Protein AF-A0A0N0M2W9-F1 (afdb_monomer)

Foldseek 3Di:
DDPPPPPPPDDADDPVLLVVLVVLLPDDQDDAAQDDLVLLVVLLVLLVVADDDDDDPVRVVVQSVVLCVLPSRHGSVLSVQLSVCCVVPPNGRDDSVVSVVSSVPDDDDDPSVVSNVVSVVNNVVNVVVVLVVVLVCLVLQNDDQVNLQPDDPVSQVVCVVVVSWDADPVRGIDGRDHRDPPD

Mean predicted aligned error: 8.06 Å

Radius of gyration: 28.88 Å; Cα contacts (8 Å, |Δi|>4): 161; chains: 1; bounding box: 55×48×82 Å

pLDDT: mean 89.51, std 14.2, range [35.28, 98.12]

Solvent-accessible surface area (backbone atoms only — not comparable to full-atom values): 10766 Å² total; per-residue (Å²): 136,80,80,79,78,80,72,74,80,75,83,79,69,54,71,69,54,37,52,50,22,46,53,50,38,68,51,78,79,79,85,74,62,65,35,51,76,68,55,49,54,50,44,59,53,68,43,59,83,36,56,68,82,87,63,56,82,63,55,48,51,53,50,52,50,52,42,44,75,74,58,42,89,38,35,45,72,50,50,52,47,37,41,52,51,42,73,73,70,49,86,43,54,74,51,71,65,56,48,48,60,50,44,72,68,61,72,93,77,51,68,68,54,51,51,28,52,50,21,43,50,52,32,52,50,46,54,49,50,56,49,50,55,49,52,53,29,32,66,57,20,70,58,48,68,70,56,58,67,71,47,57,68,71,58,50,53,51,31,36,75,71,58,24,30,42,75,47,97,89,71,49,69,45,78,56,38,76,40,80,79,78,125

Structure (mmCIF, N/CA/C/O backbone):
data_AF-A0A0N0M2W9-F1
#
_entry.id   AF-A0A0N0M2W9-F1
#
loop_
_atom_site.group_PDB
_atom_site.id
_atom_site.type_symbol
_atom_site.label_atom_id
_atom_site.label_alt_id
_atom_site.label_comp_id
_atom_site.label_asym_id
_atom_site.label_entity_id
_atom_site.label_seq_id
_atom_site.pdbx_PDB_ins_code
_atom_site.Cartn_x
_atom_site.Cartn_y
_atom_site.Cartn_z
_atom_site.occupancy
_atom_site.B_iso_or_equiv
_atom_site.auth_seq_id
_atom_site.auth_comp_id
_atom_site.auth_asym_id
_atom_site.auth_atom_id
_atom_site.pdbx_PDB_model_num
ATOM 1 N N . MET A 1 1 ? 6.888 31.450 25.725 1.00 37.06 1 MET A N 1
ATOM 2 C CA . MET A 1 1 ? 5.450 31.139 25.582 1.00 37.06 1 MET A CA 1
ATOM 3 C C . MET A 1 1 ? 5.246 30.437 24.247 1.00 37.06 1 MET A C 1
ATOM 5 O O . MET A 1 1 ? 5.299 31.097 23.221 1.00 37.06 1 MET A O 1
ATOM 9 N N . ARG A 1 2 ? 5.137 29.103 24.234 1.00 37.16 2 ARG A N 1
ATOM 10 C CA . ARG A 1 2 ? 4.750 28.364 23.023 1.00 37.16 2 ARG A CA 1
ATOM 11 C C . ARG A 1 2 ? 3.229 28.356 22.996 1.00 37.16 2 ARG A C 1
ATOM 13 O O . ARG A 1 2 ? 2.626 27.851 23.936 1.00 37.16 2 ARG A O 1
ATOM 20 N N . GLN A 1 3 ? 2.643 28.991 21.987 1.00 39.50 3 GLN A N 1
ATOM 21 C CA . GLN A 1 3 ? 1.211 28.914 21.733 1.00 39.50 3 GLN A CA 1
ATOM 22 C C . GLN A 1 3 ? 0.853 27.440 21.539 1.00 39.50 3 GLN A C 1
ATOM 24 O O . GLN A 1 3 ? 1.370 26.787 20.632 1.00 39.50 3 GLN A O 1
ATOM 29 N N . SER A 1 4 ? 0.032 26.913 22.443 1.00 42.22 4 SER A N 1
ATOM 30 C CA . SER A 1 4 ? -0.616 25.620 22.286 1.00 42.22 4 SER A CA 1
ATOM 31 C C . SER A 1 4 ? -1.486 25.715 21.043 1.00 42.22 4 SER A C 1
ATOM 33 O O . SER A 1 4 ? -2.497 26.411 21.044 1.00 42.22 4 SER A O 1
ATOM 35 N N . GLN A 1 5 ? -1.041 25.090 19.957 1.00 43.12 5 GLN A N 1
ATOM 36 C CA . GLN A 1 5 ? -1.844 24.946 18.756 1.00 43.12 5 GLN A CA 1
ATOM 37 C C . GLN A 1 5 ? -3.032 24.063 19.140 1.00 43.12 5 GLN A C 1
ATOM 39 O O . GLN A 1 5 ? -2.872 22.868 19.387 1.00 43.12 5 GLN A O 1
ATOM 44 N N . GLU A 1 6 ? -4.199 24.680 19.287 1.00 38.97 6 GLU A N 1
ATOM 45 C CA . GLU A 1 6 ? -5.461 23.994 19.522 1.00 38.97 6 GLU A CA 1
ATOM 46 C C . GLU A 1 6 ? -5.750 23.173 18.261 1.00 38.97 6 GLU A C 1
ATOM 48 O O . GLU A 1 6 ? -6.135 23.695 17.214 1.00 38.97 6 GLU A O 1
ATOM 53 N N . VAL A 1 7 ? -5.409 21.884 18.309 1.00 45.91 7 VAL A N 1
ATOM 54 C CA . VAL A 1 7 ? -5.703 20.950 17.225 1.00 45.91 7 VAL A CA 1
ATOM 55 C C . VAL A 1 7 ? -7.219 20.833 17.184 1.00 45.91 7 VAL A C 1
ATOM 57 O O . VAL A 1 7 ? -7.810 20.267 18.100 1.00 45.91 7 VAL A O 1
ATOM 60 N N . ALA A 1 8 ? -7.841 21.405 16.150 1.00 47.22 8 ALA A N 1
ATOM 61 C CA . ALA A 1 8 ? -9.276 21.287 15.932 1.00 47.22 8 ALA A CA 1
ATOM 62 C C . ALA A 1 8 ? -9.702 19.814 16.085 1.00 47.22 8 ALA A C 1
ATOM 64 O O . ALA A 1 8 ? -9.010 18.932 15.555 1.00 47.22 8 ALA A O 1
ATOM 65 N N . PRO A 1 9 ? -10.796 19.523 16.815 1.00 56.81 9 PRO A N 1
ATOM 66 C CA . PRO A 1 9 ? -11.241 18.155 17.009 1.00 56.81 9 PRO A CA 1
ATOM 67 C C . PRO A 1 9 ? -11.509 17.540 15.638 1.00 56.81 9 PRO A C 1
ATOM 69 O O . PRO A 1 9 ? -12.297 18.048 14.842 1.00 56.81 9 PRO A O 1
ATOM 72 N N . VAL A 1 10 ? -10.782 16.466 15.339 1.00 64.12 10 VAL A N 1
ATOM 73 C CA . VAL A 1 10 ? -10.951 15.717 14.097 1.00 64.12 10 VAL A CA 1
ATOM 74 C C . VAL A 1 10 ? -12.385 15.200 14.073 1.00 64.12 10 VAL A C 1
ATOM 76 O O . VAL A 1 10 ? -12.819 14.568 15.037 1.00 64.12 10 VAL A O 1
ATOM 79 N N . ALA A 1 11 ? -13.113 15.491 12.994 1.00 81.38 11 ALA A N 1
ATOM 80 C CA . ALA A 1 11 ? -14.491 15.048 12.834 1.00 81.38 11 ALA A CA 1
ATOM 81 C C . ALA A 1 11 ? -14.592 13.524 13.020 1.00 81.38 11 ALA A C 1
ATOM 83 O O . ALA A 1 11 ? -13.792 12.768 12.462 1.00 81.38 11 ALA A O 1
ATOM 84 N N . ARG A 1 12 ? -15.551 13.095 13.847 1.00 91.69 12 ARG A N 1
ATOM 85 C CA . ARG A 1 12 ? -15.852 11.682 14.102 1.00 91.69 12 ARG A CA 1
ATOM 86 C C . ARG A 1 12 ? -16.542 11.073 12.891 1.00 91.69 12 ARG A C 1
ATOM 88 O O . ARG A 1 12 ? -17.312 11.761 12.225 1.00 91.69 12 ARG A O 1
ATOM 95 N N . LEU A 1 13 ? -16.287 9.793 12.642 1.00 92.94 13 LEU A N 1
ATOM 96 C CA . LEU A 1 13 ? -17.008 9.050 11.610 1.00 92.94 13 LEU A CA 1
ATOM 97 C C . LEU A 1 13 ? -18.329 8.521 12.172 1.00 92.94 13 LEU A C 1
ATOM 99 O O . LEU A 1 13 ? -18.366 7.953 13.272 1.00 92.94 13 LEU A O 1
ATOM 103 N N . SER A 1 14 ? -19.393 8.649 11.384 1.00 95.19 14 SER A N 1
ATOM 104 C CA . SER A 1 14 ? -20.630 7.897 11.601 1.00 95.19 14 SER A CA 1
ATOM 105 C C . SER A 1 14 ? -20.391 6.387 11.477 1.00 95.19 14 SER A C 1
ATOM 107 O O . SER A 1 14 ? -19.344 5.935 11.004 1.00 95.19 14 SER A O 1
ATOM 109 N N . ASP A 1 15 ? -21.361 5.586 11.916 1.00 92.75 15 ASP A N 1
ATOM 110 C CA . ASP A 1 15 ? -21.262 4.122 11.857 1.00 92.75 15 ASP A CA 1
ATOM 111 C C . ASP A 1 15 ? -21.140 3.607 10.417 1.00 92.75 15 ASP A C 1
ATOM 113 O O . ASP A 1 15 ? -20.294 2.754 10.142 1.00 92.75 15 ASP A O 1
ATOM 117 N N . ASP A 1 16 ? -21.902 4.188 9.488 1.00 95.50 16 ASP A N 1
ATOM 118 C CA . ASP A 1 16 ? -21.867 3.824 8.068 1.00 95.50 16 ASP A CA 1
ATOM 119 C C . ASP A 1 16 ? -20.533 4.209 7.410 1.00 95.50 16 ASP A C 1
ATOM 121 O O . ASP A 1 16 ? -19.959 3.444 6.626 1.00 95.50 16 ASP A O 1
ATOM 125 N N . GLU A 1 17 ? -19.987 5.378 7.758 1.00 95.38 17 GLU A N 1
ATOM 126 C CA . GLU A 1 17 ? -18.676 5.824 7.277 1.00 95.38 17 GLU A CA 1
ATOM 127 C C . GLU A 1 17 ? -17.548 4.956 7.836 1.00 95.38 17 GLU A C 1
ATOM 129 O O . GLU A 1 17 ? -16.633 4.584 7.097 1.00 95.38 17 GLU A O 1
ATOM 134 N N . LEU A 1 18 ? -17.617 4.588 9.120 1.00 95.50 18 LEU A N 1
ATOM 135 C CA . LEU A 1 18 ? -16.658 3.677 9.733 1.00 95.50 18 LEU A CA 1
ATOM 136 C C . LEU A 1 18 ? -16.718 2.298 9.069 1.00 95.50 18 LEU A C 1
ATOM 138 O O . LEU A 1 18 ? -15.670 1.752 8.717 1.00 95.50 18 LEU A O 1
ATOM 142 N N . ALA A 1 19 ? -17.916 1.750 8.857 1.00 95.19 19 ALA A N 1
ATOM 143 C CA . ALA A 1 19 ? -18.100 0.474 8.173 1.00 95.19 19 ALA A CA 1
ATOM 144 C C . ALA A 1 19 ? -17.512 0.515 6.755 1.00 95.19 19 ALA A C 1
ATOM 146 O O . ALA A 1 19 ? -16.729 -0.360 6.377 1.00 95.19 19 ALA A O 1
ATOM 147 N N . THR A 1 20 ? -17.796 1.579 6.003 1.00 95.94 20 THR A N 1
ATOM 148 C CA . THR A 1 20 ? -17.245 1.793 4.659 1.00 95.94 20 THR A CA 1
ATOM 149 C C . THR A 1 20 ? -15.717 1.881 4.685 1.00 95.94 20 THR A C 1
ATOM 151 O O . THR A 1 20 ? -15.040 1.212 3.902 1.00 95.94 20 THR A O 1
ATOM 154 N N . ALA A 1 21 ? -15.147 2.652 5.614 1.00 95.25 21 ALA A N 1
ATOM 155 C CA . ALA A 1 21 ? -13.701 2.794 5.756 1.00 95.25 21 ALA A CA 1
ATOM 156 C C . ALA A 1 21 ? -13.022 1.462 6.106 1.00 95.25 21 ALA A C 1
ATOM 158 O O . ALA A 1 21 ? -11.960 1.159 5.566 1.00 95.25 21 ALA A O 1
ATOM 159 N N . VAL A 1 22 ? -13.633 0.638 6.961 1.00 96.25 22 VAL A N 1
ATOM 160 C CA . VAL A 1 22 ? -13.129 -0.706 7.288 1.00 96.25 22 VAL A CA 1
ATOM 161 C C . VAL A 1 22 ? -13.128 -1.608 6.052 1.00 96.25 22 VAL A C 1
ATOM 163 O O . VAL A 1 22 ? -12.129 -2.283 5.799 1.00 96.25 22 VAL A O 1
ATOM 166 N N . VAL A 1 23 ? -14.192 -1.583 5.244 1.00 96.69 23 VAL A N 1
ATOM 167 C CA . VAL A 1 23 ? -14.271 -2.370 4.001 1.00 96.69 23 VAL A CA 1
ATOM 168 C C . VAL A 1 23 ? -13.173 -1.957 3.018 1.00 96.69 23 VAL A C 1
ATOM 170 O O . VAL A 1 23 ? -12.435 -2.810 2.522 1.00 96.69 23 VAL A O 1
ATOM 173 N N . VAL A 1 24 ? -13.003 -0.655 2.776 1.00 95.06 24 VAL A N 1
ATOM 174 C CA . VAL A 1 24 ? -11.963 -0.135 1.868 1.00 95.06 24 VAL A CA 1
ATOM 175 C C . VAL A 1 24 ? -10.556 -0.444 2.391 1.00 95.06 24 VAL A C 1
ATOM 177 O O . VAL A 1 24 ? -9.681 -0.839 1.621 1.00 95.06 24 VAL A O 1
ATOM 180 N N . ALA A 1 25 ? -10.333 -0.308 3.700 1.00 95.25 25 ALA A N 1
ATOM 181 C CA . ALA A 1 25 ? -9.063 -0.626 4.349 1.00 95.25 25 ALA A CA 1
ATOM 182 C C . ALA A 1 25 ? -8.690 -2.114 4.226 1.00 95.25 25 ALA A C 1
ATOM 184 O O . ALA A 1 25 ? -7.510 -2.447 4.096 1.00 95.25 25 ALA A O 1
ATOM 185 N N . ALA A 1 26 ? -9.679 -3.010 4.255 1.00 95.19 26 ALA A N 1
ATOM 186 C CA . ALA A 1 26 ? -9.472 -4.452 4.160 1.00 95.19 26 ALA A CA 1
ATOM 187 C C . ALA A 1 26 ? -9.317 -4.950 2.712 1.00 95.19 26 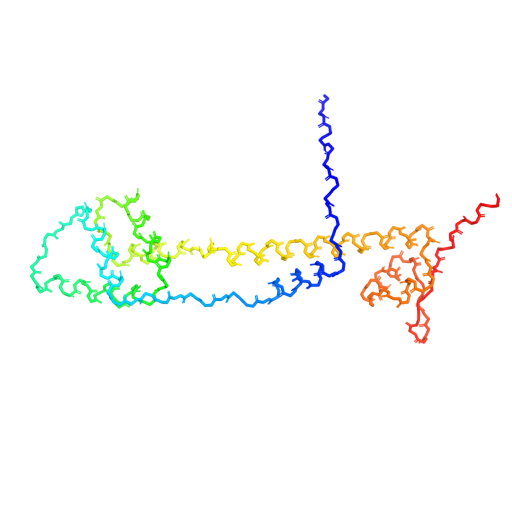ALA A C 1
ATOM 189 O O . ALA A 1 26 ? -8.630 -5.947 2.479 1.00 95.19 26 ALA A O 1
ATOM 190 N N . ALA A 1 27 ? -9.910 -4.260 1.734 1.00 94.56 27 ALA A N 1
ATOM 191 C CA . ALA A 1 27 ? -9.897 -4.682 0.337 1.00 94.56 27 ALA A CA 1
ATOM 192 C C . ALA A 1 27 ? -8.462 -4.830 -0.221 1.00 94.56 27 ALA A C 1
ATOM 194 O O . ALA A 1 27 ? -7.585 -3.999 0.063 1.00 94.56 27 ALA A O 1
ATOM 195 N N . PRO A 1 28 ? -8.165 -5.877 -1.019 1.00 95.00 28 PRO A N 1
ATOM 196 C CA . PRO A 1 28 ? -6.881 -5.985 -1.702 1.00 95.00 28 PRO A CA 1
ATOM 197 C C . PRO A 1 28 ? -6.706 -4.819 -2.679 1.00 95.00 28 PRO A C 1
ATOM 199 O O . PRO A 1 28 ? -7.673 -4.296 -3.229 1.00 95.00 28 PRO A O 1
ATOM 202 N N . LEU A 1 29 ? -5.456 -4.400 -2.896 1.00 94.44 29 LEU A N 1
ATOM 203 C CA . LEU A 1 29 ? -5.193 -3.383 -3.911 1.00 94.44 29 LEU A CA 1
ATOM 204 C C . LEU A 1 29 ? -5.514 -3.961 -5.298 1.00 94.44 29 LEU A C 1
ATOM 206 O O . LEU A 1 29 ? -5.164 -5.117 -5.553 1.00 94.44 29 LEU A O 1
ATOM 210 N N . PRO A 1 30 ? -6.117 -3.173 -6.203 1.00 94.12 30 PRO A N 1
ATOM 211 C CA . PRO A 1 30 ? -6.385 -3.631 -7.558 1.00 94.12 30 PRO A CA 1
ATOM 212 C C . PRO A 1 30 ? -5.070 -3.981 -8.259 1.00 94.12 30 PRO A C 1
ATOM 214 O O . PRO A 1 30 ? -4.054 -3.311 -8.040 1.00 94.12 30 PRO A O 1
ATOM 217 N N . ALA A 1 31 ? -5.073 -5.029 -9.082 1.00 93.69 31 ALA A N 1
ATOM 218 C CA . ALA A 1 31 ? -3.903 -5.405 -9.869 1.00 93.69 31 ALA A CA 1
ATOM 219 C C . ALA A 1 31 ? -3.494 -4.257 -10.807 1.00 93.69 31 ALA A C 1
ATOM 221 O O . ALA A 1 31 ? -4.340 -3.490 -11.262 1.00 93.69 31 ALA A O 1
ATOM 222 N N . LEU A 1 32 ? -2.191 -4.118 -11.049 1.00 94.81 32 LEU A N 1
ATOM 223 C CA . LEU A 1 32 ? -1.679 -3.153 -12.017 1.00 94.81 32 LEU A CA 1
ATOM 224 C C . LEU A 1 32 ? -1.592 -3.798 -13.393 1.00 94.81 32 LEU A C 1
ATOM 226 O O . LEU A 1 32 ? -1.258 -4.978 -13.505 1.00 94.81 32 LEU A O 1
ATOM 230 N N . ASP A 1 33 ? -1.809 -2.989 -14.421 1.00 94.06 33 ASP A N 1
ATOM 231 C CA . ASP A 1 33 ? -1.590 -3.416 -15.792 1.00 94.06 33 ASP A CA 1
ATOM 232 C C . ASP A 1 33 ? -0.098 -3.631 -16.044 1.00 94.06 33 ASP A C 1
ATOM 234 O O . ASP A 1 33 ? 0.742 -2.737 -15.853 1.00 94.06 33 ASP A O 1
ATOM 238 N N . MET A 1 34 ? 0.225 -4.838 -16.496 1.00 95.06 34 MET A N 1
ATOM 239 C CA . MET A 1 34 ? 1.573 -5.177 -16.926 1.00 95.06 34 MET A CA 1
ATOM 240 C C . MET A 1 34 ? 1.920 -4.400 -18.194 1.00 95.06 34 MET A C 1
ATOM 242 O O . MET A 1 34 ? 1.062 -4.153 -19.045 1.00 95.06 34 MET A O 1
ATOM 246 N N . ALA A 1 35 ? 3.180 -3.990 -18.318 1.00 95.12 35 ALA A N 1
ATOM 247 C CA . ALA A 1 35 ? 3.650 -3.429 -19.571 1.00 95.12 35 ALA A CA 1
ATOM 248 C C . ALA A 1 35 ? 3.654 -4.509 -20.657 1.00 95.12 35 ALA A C 1
ATOM 250 O O . ALA A 1 35 ? 4.086 -5.636 -20.423 1.00 95.12 35 ALA A O 1
ATOM 251 N N . ASP A 1 36 ? 3.191 -4.154 -21.852 1.00 94.44 36 ASP A N 1
ATOM 252 C CA . ASP A 1 36 ? 3.408 -4.973 -23.036 1.00 94.44 36 ASP A CA 1
ATOM 253 C C . ASP A 1 36 ? 4.730 -4.585 -23.722 1.00 94.44 36 ASP A C 1
ATOM 255 O O . ASP A 1 36 ? 5.383 -3.586 -23.394 1.00 94.44 36 ASP A O 1
ATOM 259 N N . ASN A 1 37 ? 5.129 -5.381 -24.713 1.00 92.06 37 ASN A N 1
ATOM 260 C CA . ASN A 1 37 ? 6.365 -5.149 -25.458 1.00 92.06 37 ASN A CA 1
ATOM 261 C C . ASN A 1 37 ? 6.364 -3.818 -26.226 1.00 92.06 37 ASN A C 1
ATOM 263 O O . ASN A 1 37 ? 7.426 -3.240 -26.461 1.00 92.06 37 ASN A O 1
ATOM 267 N N . VAL A 1 38 ? 5.186 -3.315 -26.609 1.00 94.69 38 VAL A N 1
ATOM 268 C CA . VAL A 1 38 ? 5.051 -2.031 -27.307 1.00 94.69 38 VAL A CA 1
ATOM 269 C C . VAL A 1 38 ? 5.354 -0.884 -26.347 1.00 94.69 38 VAL A C 1
ATOM 271 O O . VAL A 1 38 ? 6.132 0.011 -26.680 1.00 94.69 38 VAL A O 1
ATOM 274 N N . PHE A 1 39 ? 4.792 -0.931 -25.143 1.00 96.00 39 PHE A N 1
ATOM 275 C CA . PHE A 1 39 ? 5.014 0.048 -24.094 1.00 96.00 39 PHE A CA 1
ATOM 276 C C . PHE A 1 39 ? 6.465 0.036 -23.617 1.00 96.00 39 PHE A C 1
ATOM 278 O O . PHE A 1 39 ? 7.083 1.094 -23.513 1.00 96.00 39 PHE A O 1
ATOM 285 N N . LEU A 1 40 ? 7.055 -1.146 -23.416 1.00 95.56 40 LEU A N 1
ATOM 286 C CA . LEU A 1 40 ? 8.478 -1.251 -23.095 1.00 95.56 40 LEU A CA 1
ATOM 287 C C . LEU A 1 40 ? 9.342 -0.580 -24.173 1.00 95.56 40 LEU A C 1
ATOM 289 O O . LEU A 1 40 ? 10.214 0.223 -23.846 1.00 95.56 40 LEU A O 1
ATOM 293 N N . ALA A 1 41 ? 9.078 -0.841 -25.456 1.00 94.12 41 ALA A N 1
ATOM 294 C CA . ALA A 1 41 ? 9.817 -0.210 -26.548 1.00 94.12 41 ALA A CA 1
ATOM 295 C C . ALA A 1 41 ? 9.681 1.324 -26.542 1.00 94.12 41 ALA A C 1
ATOM 297 O O . ALA A 1 41 ? 10.647 2.028 -26.840 1.00 94.12 41 ALA A O 1
ATOM 298 N N . GLN A 1 42 ? 8.505 1.856 -26.190 1.00 95.56 42 GLN A N 1
ATOM 299 C CA . GLN A 1 42 ? 8.292 3.299 -26.027 1.00 95.56 42 GLN A CA 1
ATOM 300 C C . GLN A 1 42 ? 9.132 3.866 -24.879 1.00 95.56 42 GLN A C 1
ATOM 302 O O . GLN A 1 42 ? 9.827 4.860 -25.078 1.00 95.56 42 GLN A O 1
ATOM 307 N N . ILE A 1 43 ? 9.142 3.204 -23.721 1.00 96.75 43 ILE A N 1
ATOM 308 C CA . ILE A 1 43 ? 9.955 3.594 -22.562 1.00 96.75 43 ILE A CA 1
ATOM 309 C C . ILE A 1 43 ? 11.448 3.603 -22.908 1.00 96.75 43 ILE A C 1
ATOM 311 O O . ILE A 1 43 ? 12.145 4.582 -22.636 1.00 96.75 43 ILE A O 1
ATOM 315 N N . LEU A 1 44 ? 11.942 2.560 -23.581 1.00 94.75 44 LEU A N 1
ATOM 316 C CA . LEU A 1 44 ? 13.338 2.493 -24.021 1.00 94.75 44 LEU A CA 1
ATOM 317 C C . LEU A 1 44 ? 13.697 3.626 -24.993 1.00 94.75 44 LEU A C 1
ATOM 319 O O . LEU A 1 44 ? 14.800 4.167 -24.903 1.00 94.75 44 LEU A O 1
ATOM 323 N N . ARG A 1 45 ? 12.770 4.010 -25.881 1.00 93.56 45 ARG A N 1
ATOM 324 C CA . ARG A 1 45 ? 12.937 5.143 -26.807 1.00 93.56 45 ARG A CA 1
ATOM 325 C C . ARG A 1 45 ? 12.902 6.496 -26.108 1.00 93.56 45 ARG A C 1
ATOM 327 O O . ARG A 1 45 ? 13.637 7.389 -26.508 1.00 93.56 45 ARG A O 1
ATOM 334 N N . MET A 1 46 ? 12.096 6.671 -25.062 1.00 94.50 46 MET A N 1
ATOM 335 C CA . MET A 1 46 ? 12.096 7.918 -24.283 1.00 94.50 46 MET A CA 1
ATOM 336 C C . MET A 1 46 ? 13.474 8.207 -23.676 1.00 94.50 46 MET A C 1
ATOM 338 O O . MET A 1 46 ? 13.886 9.360 -23.592 1.00 94.50 46 MET A O 1
ATOM 342 N N . MET A 1 47 ? 14.211 7.160 -23.302 1.00 94.94 47 MET A N 1
ATOM 343 C CA . MET A 1 47 ? 15.560 7.277 -22.750 1.00 94.94 47 MET A CA 1
ATOM 344 C C . MET A 1 47 ? 16.648 7.485 -23.820 1.00 94.94 47 MET A C 1
ATOM 346 O O . MET A 1 47 ? 17.775 7.814 -23.459 1.00 94.94 47 MET A O 1
ATOM 350 N N . ASP A 1 48 ? 16.351 7.348 -25.123 1.00 92.69 48 ASP A N 1
ATOM 351 C CA . ASP A 1 48 ? 17.341 7.513 -26.210 1.00 92.69 48 ASP A CA 1
ATOM 352 C C . ASP A 1 48 ? 17.850 8.963 -26.361 1.00 92.69 48 ASP A C 1
ATOM 354 O O . ASP A 1 48 ? 18.808 9.198 -27.095 1.00 92.69 48 ASP A O 1
ATOM 358 N N . VAL A 1 49 ? 17.265 9.934 -25.647 1.00 92.50 49 VAL A N 1
ATOM 359 C CA . VAL A 1 49 ? 17.843 11.285 -25.506 1.00 92.50 49 VAL A CA 1
ATOM 360 C C . VAL A 1 49 ? 19.190 11.264 -24.772 1.00 92.50 49 VAL A C 1
ATOM 362 O O . VAL A 1 49 ? 19.997 12.182 -24.921 1.00 92.50 49 VAL A O 1
ATOM 365 N N . LEU A 1 50 ? 19.451 10.219 -23.980 1.00 94.06 50 LEU A N 1
ATOM 366 C CA . LEU A 1 50 ? 20.706 10.068 -23.263 1.00 94.06 50 LEU A CA 1
ATOM 367 C C . LEU A 1 50 ? 21.825 9.583 -24.193 1.00 94.06 50 LEU A C 1
ATOM 369 O O . LEU A 1 50 ? 21.604 8.695 -25.024 1.00 94.06 50 LEU A O 1
ATOM 373 N N . PRO A 1 51 ? 23.056 10.097 -24.019 1.00 93.44 51 PRO A N 1
ATOM 374 C CA . PRO A 1 51 ? 24.190 9.666 -24.818 1.00 93.44 51 PRO A CA 1
ATOM 375 C C . PRO A 1 51 ? 24.427 8.160 -24.694 1.00 93.44 51 PRO A C 1
ATOM 377 O O . PRO A 1 51 ? 24.442 7.596 -23.594 1.00 93.44 51 PRO A O 1
ATOM 380 N N . ARG A 1 52 ? 24.666 7.515 -25.837 1.00 89.94 52 ARG A N 1
ATOM 381 C CA . ARG A 1 52 ? 25.033 6.101 -25.925 1.00 89.94 52 ARG A CA 1
ATOM 382 C C . ARG A 1 52 ? 25.833 5.806 -27.178 1.00 89.94 52 ARG A C 1
ATOM 384 O O . ARG A 1 52 ? 25.816 6.572 -28.141 1.00 89.94 52 ARG A O 1
ATOM 391 N N . ARG A 1 53 ? 26.484 4.644 -27.187 1.00 85.19 53 ARG A N 1
ATOM 392 C CA . ARG A 1 53 ? 27.094 4.112 -28.404 1.00 85.19 53 ARG A CA 1
ATOM 393 C C . ARG A 1 53 ? 25.995 3.838 -29.448 1.00 85.19 53 ARG A C 1
ATOM 395 O O . ARG A 1 53 ? 24.954 3.283 -29.079 1.00 85.19 53 ARG A O 1
ATOM 402 N N . PRO A 1 54 ? 26.196 4.228 -30.720 1.00 81.00 54 PRO A N 1
ATOM 403 C CA . PRO A 1 54 ? 25.283 3.848 -31.785 1.00 81.00 54 PRO A CA 1
ATOM 404 C C . PRO A 1 54 ? 25.325 2.332 -31.967 1.00 81.00 54 PRO A C 1
ATOM 406 O O . PRO A 1 54 ? 26.403 1.736 -32.022 1.00 81.00 54 PRO A O 1
ATOM 409 N N . ASP A 1 55 ? 24.146 1.729 -32.057 1.00 80.69 55 ASP A N 1
ATOM 410 C CA . ASP A 1 55 ? 24.008 0.320 -32.401 1.00 80.69 55 ASP A CA 1
ATOM 411 C C . ASP A 1 55 ? 23.802 0.183 -33.910 1.00 80.69 55 ASP A C 1
ATOM 413 O O . ASP A 1 55 ? 23.131 1.012 -34.531 1.00 80.69 55 ASP A O 1
ATOM 417 N N . ASP A 1 56 ? 24.318 -0.899 -34.489 1.00 81.06 56 ASP A N 1
ATOM 418 C CA . ASP A 1 56 ? 23.814 -1.374 -35.773 1.00 81.06 56 ASP A CA 1
ATOM 419 C C . ASP A 1 56 ? 22.444 -2.065 -35.596 1.00 81.06 56 ASP A C 1
ATOM 421 O O . ASP A 1 56 ? 21.919 -2.230 -34.487 1.00 81.06 56 ASP A O 1
ATOM 425 N N . SER A 1 57 ? 21.824 -2.472 -36.706 1.00 75.94 57 SER A N 1
ATOM 426 C CA . SER A 1 57 ? 20.479 -3.065 -36.672 1.00 75.94 57 SER A CA 1
ATOM 427 C C . SER A 1 57 ? 20.387 -4.377 -35.876 1.00 75.94 57 SER A C 1
ATOM 429 O O . SER A 1 57 ? 19.307 -4.713 -35.383 1.00 75.94 57 SER A O 1
ATOM 431 N N . VAL A 1 58 ? 21.491 -5.117 -35.728 1.00 81.38 58 VAL A N 1
ATOM 432 C CA . VAL A 1 58 ? 21.543 -6.388 -34.992 1.00 81.38 58 VAL A CA 1
ATOM 433 C C . VAL A 1 58 ? 21.764 -6.116 -33.505 1.00 81.38 58 VAL A C 1
ATOM 435 O O . VAL A 1 58 ? 21.011 -6.626 -32.672 1.00 81.38 58 VAL A O 1
ATOM 438 N N . GLY A 1 59 ? 22.720 -5.248 -33.171 1.00 79.81 59 GLY A N 1
ATOM 439 C CA . GLY A 1 59 ? 22.998 -4.797 -31.810 1.00 79.81 59 GLY A CA 1
ATOM 440 C C . GLY A 1 59 ? 21.773 -4.165 -31.153 1.00 79.81 59 GLY A C 1
ATOM 441 O O . GLY A 1 59 ? 21.440 -4.499 -30.016 1.00 79.81 59 GLY A O 1
ATOM 442 N N . GLY A 1 60 ? 21.014 -3.358 -31.900 1.00 82.56 60 GLY A N 1
ATOM 443 C CA . GLY A 1 60 ? 19.784 -2.742 -31.404 1.00 82.56 60 GLY A CA 1
ATOM 444 C C . GLY A 1 60 ? 18.712 -3.766 -31.009 1.00 82.56 60 GLY A C 1
ATOM 445 O O . GLY A 1 60 ? 18.079 -3.620 -29.961 1.00 82.56 60 GLY A O 1
ATOM 446 N N . LYS A 1 61 ? 18.537 -4.835 -31.803 1.00 86.94 61 LYS A N 1
ATOM 447 C CA . LYS A 1 61 ? 17.578 -5.919 -31.511 1.00 86.94 61 LYS A CA 1
ATOM 448 C C . LYS A 1 61 ? 17.999 -6.742 -30.296 1.00 86.94 61 LYS A C 1
ATOM 450 O O . LYS A 1 61 ? 17.165 -7.028 -29.439 1.00 86.94 61 LYS A O 1
ATOM 455 N N . LEU A 1 62 ? 19.282 -7.095 -30.203 1.00 89.88 62 LEU A N 1
ATOM 456 C CA . LEU A 1 62 ? 19.820 -7.845 -29.065 1.00 89.88 62 LEU A CA 1
ATOM 457 C C . LEU A 1 62 ? 19.694 -7.052 -27.764 1.00 89.88 62 LEU A C 1
ATOM 459 O O . LEU A 1 62 ? 19.258 -7.594 -26.751 1.00 89.88 62 LEU A O 1
ATOM 463 N N . ARG A 1 63 ? 19.990 -5.751 -27.810 1.00 87.50 63 ARG A N 1
ATOM 464 C CA . ARG A 1 63 ? 19.820 -4.847 -26.672 1.00 87.50 63 ARG A CA 1
ATOM 465 C C . ARG A 1 63 ? 18.365 -4.782 -26.222 1.00 87.50 63 ARG A C 1
ATOM 467 O O . ARG A 1 63 ? 18.092 -4.958 -25.041 1.00 87.50 63 ARG A O 1
ATOM 474 N N . HIS A 1 64 ? 17.430 -4.580 -27.152 1.00 90.38 64 HIS A N 1
ATOM 475 C CA . HIS A 1 64 ? 16.004 -4.570 -26.824 1.00 90.38 64 HIS A CA 1
ATOM 476 C C . HIS A 1 64 ? 15.576 -5.874 -26.142 1.00 90.38 64 HIS A C 1
ATOM 478 O O . HIS A 1 64 ? 14.905 -5.843 -25.113 1.00 90.38 64 HIS A O 1
ATOM 484 N N . ARG A 1 65 ? 16.013 -7.023 -26.673 1.00 93.56 65 ARG A N 1
ATOM 485 C CA . ARG A 1 65 ? 15.715 -8.329 -26.078 1.00 93.56 65 ARG A CA 1
ATOM 486 C C . ARG A 1 65 ? 16.306 -8.482 -24.674 1.00 93.56 65 ARG A C 1
ATOM 488 O O . ARG A 1 65 ? 15.654 -9.065 -23.813 1.00 93.56 65 ARG A O 1
ATOM 495 N N . ALA A 1 66 ? 17.504 -7.954 -24.426 1.00 93.75 66 ALA A N 1
ATOM 496 C CA . ALA A 1 66 ? 18.106 -7.964 -23.095 1.00 93.75 66 ALA A CA 1
ATOM 497 C C . ALA A 1 66 ? 17.254 -7.178 -22.083 1.00 93.75 66 ALA A C 1
ATOM 499 O O . ALA A 1 66 ? 16.976 -7.687 -21.001 1.00 93.75 66 ALA A O 1
ATOM 500 N N . TYR A 1 67 ? 16.767 -5.989 -22.451 1.00 95.31 67 TYR A N 1
ATOM 501 C CA . TYR A 1 67 ? 15.847 -5.226 -21.599 1.00 95.31 67 TYR A CA 1
ATOM 502 C C . TYR A 1 67 ? 14.520 -5.947 -21.379 1.00 95.31 67 TYR A C 1
ATOM 504 O O . TYR A 1 67 ? 14.050 -6.020 -20.250 1.00 95.31 67 TYR A O 1
ATOM 512 N N . GLU A 1 68 ? 13.934 -6.527 -22.423 1.00 95.19 68 GLU A N 1
ATOM 513 C CA . GLU A 1 68 ? 12.688 -7.291 -22.310 1.00 95.19 68 GLU A CA 1
ATOM 514 C C . GLU A 1 68 ? 12.801 -8.433 -21.293 1.00 95.19 68 GLU A C 1
ATOM 516 O O . GLU A 1 68 ? 11.926 -8.592 -20.446 1.00 95.19 68 GLU A O 1
ATOM 521 N N . LEU A 1 69 ? 13.906 -9.182 -21.315 1.00 95.50 69 LEU A N 1
ATOM 522 C CA . LEU A 1 69 ? 14.137 -10.286 -20.381 1.00 95.50 69 LEU A CA 1
ATOM 523 C C . LEU A 1 69 ? 14.308 -9.826 -18.928 1.00 95.50 69 LEU A C 1
ATOM 525 O O . LEU A 1 69 ? 13.903 -10.541 -18.016 1.00 95.50 69 LEU A O 1
ATOM 529 N N . VAL A 1 70 ? 14.926 -8.663 -18.710 1.00 95.38 70 VAL A N 1
ATOM 530 C CA . VAL A 1 70 ? 15.272 -8.183 -17.363 1.00 95.38 70 VAL A CA 1
ATOM 531 C C . VAL A 1 70 ? 14.141 -7.362 -16.742 1.00 95.38 70 VAL A C 1
ATOM 533 O O . VAL A 1 70 ? 13.836 -7.528 -15.564 1.00 95.38 70 VAL A O 1
ATOM 536 N N . ILE A 1 71 ? 13.521 -6.468 -17.517 1.00 94.69 71 ILE A N 1
ATOM 537 C CA . ILE A 1 71 ? 12.559 -5.476 -17.015 1.00 94.69 71 ILE A CA 1
ATOM 538 C C . ILE A 1 71 ? 11.187 -5.533 -17.703 1.00 94.69 71 ILE A C 1
ATOM 540 O O . ILE A 1 71 ? 10.295 -4.777 -17.330 1.00 94.69 71 ILE A O 1
ATOM 544 N N . GLY A 1 72 ? 10.968 -6.427 -18.672 1.00 91.88 72 GLY A N 1
ATOM 545 C CA . GLY A 1 72 ? 9.672 -6.550 -19.357 1.00 91.88 72 GLY A CA 1
ATOM 546 C C . GLY A 1 72 ? 8.537 -7.055 -18.462 1.00 91.88 72 GLY A C 1
ATOM 547 O O . GLY A 1 72 ? 7.373 -6.816 -18.751 1.00 91.88 72 GLY A O 1
ATOM 548 N N . GLY A 1 73 ? 8.863 -7.701 -17.339 1.00 93.12 73 GLY A N 1
ATOM 549 C CA . GLY A 1 73 ? 7.893 -8.204 -16.363 1.00 93.12 73 GLY A CA 1
ATOM 550 C C . GLY A 1 73 ? 7.409 -7.180 -15.333 1.00 93.12 73 GLY A C 1
ATOM 551 O O . GLY A 1 73 ? 6.910 -7.592 -14.292 1.00 93.12 73 GLY A O 1
ATOM 552 N N . TYR A 1 74 ? 7.588 -5.876 -15.561 1.00 96.38 74 TYR A N 1
ATOM 553 C CA . TYR A 1 74 ? 7.161 -4.824 -14.631 1.00 96.38 74 TYR A CA 1
ATOM 554 C C . TYR A 1 74 ? 5.849 -4.150 -15.079 1.00 96.38 74 TYR A C 1
ATOM 556 O O . TYR A 1 74 ? 5.552 -4.092 -16.275 1.00 96.38 74 TYR A O 1
ATOM 564 N N . PRO A 1 75 ? 5.044 -3.619 -14.138 1.00 97.12 75 PRO A N 1
ATOM 565 C CA . PRO A 1 75 ? 3.848 -2.856 -14.478 1.00 97.12 75 PRO A CA 1
ATOM 566 C C . PRO A 1 75 ? 4.202 -1.532 -15.159 1.00 97.12 75 PRO A C 1
ATOM 568 O O . PRO A 1 75 ? 5.288 -0.978 -14.953 1.00 97.12 75 PRO A O 1
ATOM 571 N N . ARG A 1 76 ? 3.258 -0.986 -15.931 1.00 96.75 76 ARG A N 1
ATOM 572 C CA . ARG A 1 76 ? 3.459 0.245 -16.720 1.00 96.75 76 ARG A CA 1
ATOM 573 C C . ARG A 1 76 ? 3.993 1.403 -15.874 1.00 96.75 76 ARG A C 1
ATOM 575 O O . ARG A 1 76 ? 4.979 2.032 -16.247 1.00 96.75 76 ARG A O 1
ATOM 582 N N . GLN A 1 77 ? 3.423 1.611 -14.688 1.00 96.44 77 GLN A N 1
ATOM 583 C CA . GLN A 1 77 ? 3.809 2.697 -13.780 1.00 96.44 77 GLN A CA 1
ATOM 584 C C . GLN A 1 77 ? 5.246 2.555 -13.252 1.00 96.44 77 GLN A C 1
ATOM 586 O O . GLN A 1 77 ? 5.904 3.551 -12.956 1.00 96.44 77 GLN A O 1
ATOM 591 N N . ALA A 1 78 ? 5.754 1.325 -13.117 1.00 97.69 78 ALA A N 1
ATOM 592 C CA . ALA A 1 78 ? 7.138 1.099 -12.708 1.00 97.69 78 ALA A CA 1
ATOM 593 C C . ALA A 1 78 ? 8.114 1.444 -13.841 1.00 97.69 78 ALA A C 1
ATOM 595 O O . ALA A 1 78 ? 9.168 2.027 -13.589 1.00 97.69 78 ALA A O 1
ATOM 596 N N . LEU A 1 79 ? 7.751 1.155 -15.094 1.00 97.56 79 LEU A N 1
ATOM 597 C CA . LEU A 1 79 ? 8.563 1.530 -16.252 1.00 97.56 79 LEU A CA 1
ATOM 598 C C . LEU A 1 79 ? 8.542 3.043 -16.527 1.00 97.56 79 LEU A C 1
ATOM 600 O O . LEU A 1 79 ? 9.566 3.609 -16.903 1.00 97.56 79 LEU A O 1
ATOM 604 N N . GLU A 1 80 ? 7.423 3.723 -16.278 1.00 97.00 80 GLU A N 1
ATOM 605 C CA . GLU A 1 80 ? 7.360 5.194 -16.316 1.00 97.00 80 GLU A CA 1
ATOM 606 C C . GLU A 1 80 ? 8.275 5.825 -15.260 1.00 97.00 80 GLU A C 1
ATOM 608 O O . GLU A 1 80 ? 9.000 6.785 -15.541 1.00 97.00 80 GLU A O 1
ATOM 613 N N . PHE A 1 81 ? 8.293 5.251 -14.054 1.00 97.94 81 PHE A N 1
ATOM 614 C CA . PHE A 1 81 ? 9.229 5.649 -13.008 1.00 97.94 81 PHE A CA 1
ATOM 615 C C . PHE A 1 81 ? 10.682 5.418 -13.431 1.00 97.94 81 PHE A C 1
ATOM 617 O O . PHE A 1 81 ? 11.508 6.312 -13.257 1.00 97.94 81 PHE A O 1
ATOM 624 N N . LEU A 1 82 ? 10.990 4.265 -14.036 1.00 98.12 82 LEU A N 1
ATOM 625 C CA . LEU A 1 82 ? 12.317 3.983 -14.579 1.00 98.12 82 LEU A CA 1
ATOM 626 C C . LEU A 1 82 ? 12.752 5.061 -15.577 1.00 98.12 82 LEU A C 1
ATOM 628 O O . LEU A 1 82 ? 13.850 5.597 -15.435 1.00 98.12 82 LEU A O 1
ATOM 632 N N . ALA A 1 83 ? 11.905 5.398 -16.553 1.00 97.69 83 ALA A N 1
ATOM 633 C CA . ALA A 1 83 ? 12.213 6.434 -17.538 1.00 97.69 83 ALA A CA 1
ATOM 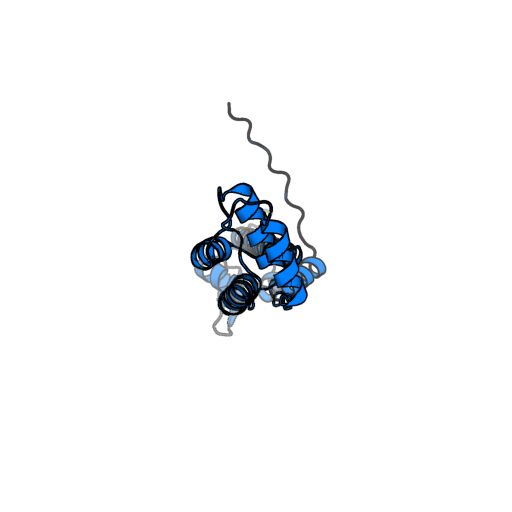634 C C . ALA A 1 83 ? 12.472 7.784 -16.862 1.00 97.69 83 ALA A C 1
ATOM 636 O O . ALA A 1 83 ? 13.482 8.432 -17.125 1.00 97.69 83 ALA A O 1
ATOM 637 N N . THR A 1 84 ? 11.586 8.180 -15.948 1.00 97.69 84 THR A N 1
ATOM 638 C CA . THR A 1 84 ? 11.674 9.457 -15.230 1.00 97.69 84 THR A CA 1
ATOM 639 C C . THR A 1 84 ? 12.972 9.565 -14.433 1.00 97.69 84 THR A C 1
ATOM 641 O O . THR A 1 84 ? 13.707 10.542 -14.566 1.00 97.69 84 THR A O 1
ATOM 644 N N . GLU A 1 85 ? 13.295 8.549 -13.635 1.00 98.00 85 GLU A N 1
ATOM 645 C CA . GLU A 1 85 ? 14.499 8.548 -12.804 1.00 98.00 85 GLU A CA 1
ATOM 646 C C . GLU A 1 85 ? 15.774 8.440 -13.636 1.00 98.00 85 GLU A C 1
ATOM 648 O O . GLU A 1 85 ? 16.770 9.095 -13.324 1.00 98.00 85 GLU A O 1
ATOM 653 N N . THR A 1 86 ? 15.737 7.679 -14.728 1.00 97.62 86 THR A N 1
ATOM 654 C CA . THR A 1 86 ? 16.846 7.592 -15.681 1.00 97.62 86 THR A CA 1
ATOM 655 C C . THR A 1 86 ? 17.149 8.966 -16.272 1.00 97.62 86 THR A C 1
ATOM 657 O O . THR A 1 86 ? 18.278 9.440 -16.187 1.00 97.62 86 THR A O 1
ATOM 660 N N . LEU A 1 87 ? 16.134 9.653 -16.800 1.00 96.81 87 LEU A N 1
ATOM 661 C CA . LEU A 1 87 ? 16.289 10.986 -17.390 1.00 96.81 87 LEU A CA 1
ATOM 662 C C . LEU A 1 87 ? 16.735 12.040 -16.370 1.00 96.81 87 LEU A C 1
ATOM 664 O O . LEU A 1 87 ? 17.388 13.016 -16.731 1.00 96.81 87 LEU A O 1
ATOM 668 N N . ARG A 1 88 ? 16.392 11.851 -15.093 1.00 97.00 88 ARG A N 1
ATOM 669 C CA . ARG A 1 88 ? 16.759 12.766 -14.011 1.00 97.00 88 ARG A CA 1
ATOM 670 C C . ARG A 1 88 ? 18.184 12.566 -13.502 1.00 97.00 88 ARG A C 1
ATOM 672 O O . ARG A 1 88 ? 18.809 13.537 -13.080 1.00 97.00 88 ARG A O 1
ATOM 679 N N . SER A 1 89 ? 18.662 11.323 -13.454 1.00 95.56 89 SER A N 1
ATOM 680 C CA . SER A 1 89 ? 19.854 10.960 -12.675 1.00 95.56 89 SER A CA 1
ATOM 681 C C . SER A 1 89 ? 20.993 10.344 -13.486 1.00 95.56 89 SER A C 1
ATOM 683 O O . SER A 1 89 ? 22.149 10.437 -13.066 1.00 95.56 89 SER A O 1
ATOM 685 N N . CYS A 1 90 ? 20.714 9.761 -14.652 1.00 96.44 90 CYS A N 1
ATOM 686 C CA . CYS A 1 90 ? 21.729 9.108 -15.469 1.00 96.44 90 CYS A CA 1
ATOM 687 C C . CYS A 1 90 ? 22.391 10.099 -16.434 1.00 96.44 90 CYS A C 1
ATOM 689 O O . CYS A 1 90 ? 21.733 10.882 -17.113 1.00 96.44 90 CYS A O 1
ATOM 691 N N . LYS A 1 91 ? 23.723 10.033 -16.529 1.00 95.31 91 LYS A N 1
ATOM 692 C CA . LYS A 1 91 ? 24.503 10.813 -17.510 1.00 95.31 91 LYS A CA 1
ATOM 693 C C . LYS A 1 91 ? 24.557 10.151 -18.890 1.00 95.31 91 LYS A C 1
ATOM 695 O O . LYS A 1 91 ? 24.783 10.829 -19.885 1.00 95.31 91 LYS A O 1
ATOM 700 N N . PHE A 1 92 ? 24.379 8.835 -18.927 1.00 96.06 92 PHE A N 1
ATOM 701 C CA . PHE A 1 92 ? 24.416 7.990 -20.116 1.00 96.06 92 PHE A CA 1
ATOM 702 C C . PHE A 1 92 ? 23.198 7.074 -20.113 1.00 96.06 92 PHE A C 1
ATOM 704 O O . PHE A 1 92 ? 22.563 6.901 -19.073 1.00 96.06 92 PHE A O 1
ATOM 711 N N . TYR A 1 93 ? 22.885 6.483 -21.264 1.00 95.88 93 TYR A N 1
ATOM 712 C CA . TYR A 1 93 ? 21.836 5.471 -21.340 1.00 95.88 93 TYR A CA 1
ATOM 713 C C . TYR A 1 93 ? 22.153 4.333 -20.353 1.00 95.88 93 TYR A C 1
ATOM 715 O O . TYR A 1 93 ? 23.255 3.778 -20.433 1.00 95.88 93 TYR A O 1
ATOM 723 N N . PRO A 1 94 ? 21.237 4.007 -19.424 1.00 95.88 94 PRO A N 1
ATOM 724 C CA . PRO A 1 94 ? 21.522 3.065 -18.351 1.00 95.88 94 PRO A CA 1
ATOM 725 C C . PRO A 1 94 ? 21.740 1.668 -18.921 1.00 95.88 94 PRO A C 1
ATOM 727 O O . PRO A 1 94 ? 21.243 1.342 -19.994 1.00 95.88 94 PRO A O 1
ATOM 730 N N . SER A 1 95 ? 22.480 0.842 -18.199 1.00 94.94 95 SER A N 1
ATOM 731 C CA . SER A 1 95 ? 22.557 -0.603 -18.389 1.00 94.94 95 SER A CA 1
ATOM 732 C C . SER A 1 95 ? 21.332 -1.310 -17.796 1.00 94.94 95 SER A C 1
ATOM 734 O O . SER A 1 95 ? 20.599 -0.753 -16.980 1.00 94.94 95 SER A O 1
ATOM 736 N N . THR A 1 96 ? 21.130 -2.587 -18.140 1.00 95.75 96 THR A N 1
ATOM 737 C CA . THR A 1 96 ? 20.053 -3.408 -17.558 1.00 95.75 96 THR A CA 1
ATOM 738 C C . THR A 1 96 ? 20.145 -3.499 -16.033 1.00 95.75 96 THR A C 1
ATOM 740 O O . THR A 1 96 ? 19.116 -3.500 -15.364 1.00 95.75 96 THR A O 1
ATOM 743 N N . THR A 1 97 ? 21.360 -3.540 -15.478 1.00 96.44 97 THR A N 1
ATOM 744 C CA . THR A 1 97 ? 21.590 -3.571 -14.026 1.00 96.44 97 THR A CA 1
ATOM 745 C C . THR A 1 97 ? 21.175 -2.257 -13.372 1.00 96.44 97 THR A C 1
ATOM 747 O O . THR A 1 97 ? 20.414 -2.280 -12.410 1.00 96.44 97 THR A O 1
ATOM 750 N N . GLU A 1 98 ? 21.583 -1.115 -13.933 1.00 97.06 98 GLU A N 1
ATOM 751 C CA . GLU A 1 98 ? 21.167 0.205 -13.436 1.00 97.06 98 GLU A CA 1
ATOM 752 C C . GLU A 1 98 ? 19.643 0.380 -13.523 1.00 97.06 98 GLU A C 1
ATOM 754 O O . GLU A 1 98 ? 19.027 0.917 -12.604 1.00 97.06 98 GLU A O 1
ATOM 759 N N . CYS A 1 99 ? 18.995 -0.138 -14.574 1.00 97.31 99 CYS A N 1
ATOM 760 C CA . CYS A 1 99 ? 17.535 -0.140 -14.653 1.00 97.31 99 CYS A CA 1
ATOM 761 C C . CYS A 1 99 ? 16.888 -0.933 -13.510 1.00 97.31 99 CYS A C 1
ATOM 763 O O . CYS A 1 99 ? 15.910 -0.467 -12.925 1.00 97.31 99 CYS A O 1
ATOM 765 N N . VAL A 1 100 ? 17.424 -2.108 -13.167 1.00 97.44 100 VAL A N 1
ATOM 766 C CA . VAL A 1 100 ? 16.938 -2.903 -12.027 1.00 97.44 100 VAL A CA 1
ATOM 767 C C . VAL A 1 100 ? 17.162 -2.161 -10.712 1.00 97.44 100 VAL A C 1
ATOM 769 O O . VAL A 1 100 ? 16.249 -2.096 -9.894 1.00 97.44 100 VAL A O 1
ATOM 772 N N . GLU A 1 101 ? 18.329 -1.550 -10.511 1.00 97.88 101 GLU A N 1
ATOM 773 C CA . GLU A 1 101 ? 18.620 -0.751 -9.314 1.00 97.88 101 GLU A CA 1
ATOM 774 C C . GLU A 1 101 ? 17.639 0.414 -9.152 1.00 97.88 101 GLU A C 1
ATOM 776 O O . GLU A 1 101 ? 17.127 0.654 -8.054 1.00 97.88 101 GLU A O 1
ATOM 781 N N . ILE A 1 102 ? 17.317 1.106 -10.249 1.00 97.81 102 ILE A N 1
ATOM 782 C CA . ILE A 1 102 ? 16.286 2.142 -10.261 1.00 97.81 102 ILE A CA 1
ATOM 783 C C . ILE A 1 102 ? 14.936 1.526 -9.879 1.00 97.81 102 ILE A C 1
ATOM 785 O O . ILE A 1 102 ? 14.310 1.996 -8.929 1.00 97.81 102 ILE A O 1
ATOM 789 N N . LEU A 1 103 ? 14.510 0.454 -10.550 1.00 97.50 103 LEU A N 1
ATOM 790 C CA . LEU A 1 103 ? 13.222 -0.209 -10.315 1.00 97.50 103 LEU A CA 1
ATOM 791 C C . LEU A 1 103 ? 13.072 -0.764 -8.891 1.00 97.50 103 LEU A C 1
ATOM 793 O O . LEU A 1 103 ? 11.977 -0.712 -8.337 1.00 97.50 103 LEU A O 1
ATOM 797 N N . CYS A 1 104 ? 14.147 -1.209 -8.239 1.00 96.88 104 CYS A N 1
ATOM 798 C CA . CYS A 1 104 ? 14.132 -1.639 -6.835 1.00 96.88 104 CYS A CA 1
ATOM 799 C C . CYS A 1 104 ? 13.695 -0.524 -5.866 1.00 96.88 104 CYS A C 1
ATOM 801 O O . CYS A 1 104 ? 13.176 -0.798 -4.775 1.00 96.88 104 CYS A O 1
ATOM 803 N N . ARG A 1 105 ? 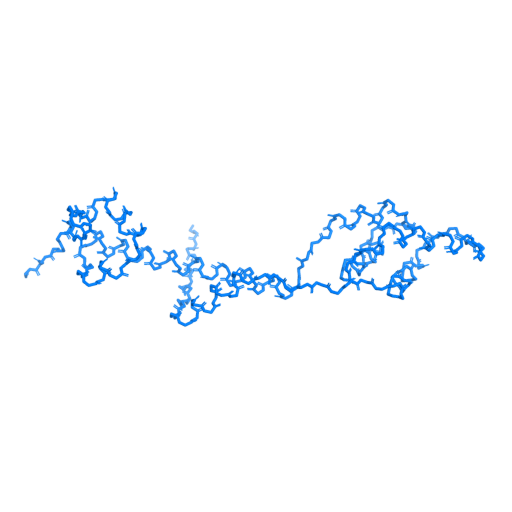13.873 0.743 -6.253 1.00 96.75 105 ARG A N 1
ATOM 804 C CA . ARG A 1 105 ? 13.426 1.912 -5.479 1.00 96.75 105 ARG A CA 1
ATOM 805 C C . ARG A 1 105 ? 11.967 2.268 -5.739 1.00 96.75 105 ARG A C 1
ATOM 807 O O . ARG A 1 105 ? 11.391 3.017 -4.953 1.00 96.75 105 ARG A O 1
ATOM 814 N N . TRP A 1 106 ? 11.358 1.730 -6.795 1.00 97.44 106 TRP A N 1
ATOM 815 C CA . TRP A 1 106 ? 9.968 2.016 -7.113 1.00 97.44 106 TRP A CA 1
ATOM 816 C C . TRP A 1 106 ? 9.044 1.540 -5.992 1.00 97.44 106 TRP A C 1
ATOM 818 O O . TRP A 1 106 ? 9.204 0.460 -5.413 1.00 97.44 106 TRP A O 1
ATOM 828 N N . ARG A 1 107 ? 8.059 2.374 -5.671 1.00 95.12 107 ARG A N 1
ATOM 829 C CA . ARG A 1 107 ? 6.985 2.062 -4.734 1.00 95.12 107 ARG A CA 1
ATOM 830 C C . ARG A 1 107 ? 5.674 2.470 -5.376 1.00 95.12 107 ARG A C 1
ATOM 832 O O . ARG A 1 107 ? 5.545 3.586 -5.875 1.00 95.12 107 ARG A O 1
ATOM 839 N N . ARG A 1 108 ? 4.694 1.570 -5.330 1.00 94.44 108 ARG A N 1
ATOM 840 C CA . ARG A 1 108 ? 3.334 1.876 -5.763 1.00 94.44 108 ARG A CA 1
ATOM 841 C C . ARG A 1 108 ? 2.764 2.989 -4.878 1.00 94.44 108 ARG A C 1
ATOM 843 O O . ARG A 1 108 ? 2.714 2.841 -3.660 1.00 94.44 108 ARG A O 1
ATOM 850 N N . ASN A 1 109 ? 2.338 4.082 -5.498 1.00 92.25 109 ASN A N 1
ATOM 851 C CA . ASN A 1 109 ? 1.754 5.245 -4.828 1.00 92.25 109 ASN A CA 1
ATOM 852 C C . ASN A 1 109 ? 0.652 5.859 -5.709 1.00 92.25 109 ASN A C 1
ATOM 854 O O . ASN A 1 109 ? 0.680 7.042 -6.044 1.00 92.25 109 ASN A O 1
ATOM 858 N N . ASP A 1 110 ? -0.273 5.021 -6.165 1.00 93.25 110 ASP A N 1
ATOM 859 C CA . ASP A 1 110 ? -1.452 5.445 -6.917 1.00 93.25 110 ASP A CA 1
ATOM 860 C C . ASP A 1 110 ? -2.608 5.818 -5.972 1.00 93.25 110 ASP A C 1
ATOM 862 O O . ASP A 1 110 ? -2.500 5.720 -4.743 1.00 93.25 110 ASP A O 1
ATOM 866 N N . ASP A 1 111 ? -3.723 6.270 -6.545 1.00 92.69 111 ASP A N 1
ATOM 867 C CA . ASP A 1 111 ? -4.907 6.657 -5.774 1.00 92.69 111 ASP A CA 1
ATOM 868 C C . ASP A 1 111 ? -5.476 5.501 -4.953 1.00 92.69 111 ASP A C 1
ATOM 870 O O . ASP A 1 111 ? -5.935 5.722 -3.836 1.00 92.69 111 ASP A O 1
ATOM 874 N N . ALA A 1 112 ? -5.378 4.263 -5.444 1.00 94.06 112 ALA A N 1
ATOM 875 C CA . ALA A 1 112 ? -5.838 3.092 -4.709 1.00 94.06 112 ALA A CA 1
ATOM 876 C C . ALA A 1 112 ? -5.022 2.866 -3.424 1.00 94.06 112 ALA A C 1
ATOM 878 O O . ALA A 1 112 ? -5.597 2.619 -2.362 1.00 94.06 112 ALA A O 1
ATOM 879 N N . VAL A 1 113 ? -3.690 3.005 -3.485 1.00 95.94 113 VAL A N 1
ATOM 880 C CA . VAL A 1 113 ? -2.825 2.949 -2.294 1.00 95.94 113 VAL A CA 1
ATOM 881 C C . VAL A 1 113 ? -3.166 4.072 -1.317 1.00 95.94 113 VAL A C 1
ATOM 883 O O . VAL A 1 113 ? -3.314 3.812 -0.121 1.00 95.94 113 VAL A O 1
ATOM 886 N N . ARG A 1 114 ? -3.327 5.307 -1.809 1.00 94.69 114 ARG A N 1
ATOM 887 C CA . ARG A 1 114 ? -3.668 6.462 -0.964 1.00 94.69 114 ARG A CA 1
ATOM 888 C C . ARG A 1 114 ? -5.029 6.307 -0.295 1.00 94.69 114 ARG A C 1
ATOM 890 O O . ARG A 1 114 ? -5.130 6.524 0.910 1.00 94.69 114 ARG A O 1
ATOM 897 N N . ALA A 1 115 ? -6.048 5.892 -1.044 1.00 94.12 115 ALA A N 1
ATOM 898 C CA . ALA A 1 115 ? -7.397 5.674 -0.536 1.00 94.12 115 ALA A CA 1
ATOM 899 C C . ALA A 1 115 ? -7.415 4.585 0.541 1.00 94.12 115 ALA A C 1
ATOM 901 O O . ALA A 1 115 ? -7.964 4.796 1.621 1.00 94.12 115 ALA A O 1
ATOM 902 N N . LYS A 1 116 ? -6.735 3.458 0.296 1.00 96.44 116 LYS A N 1
ATOM 903 C CA . LYS A 1 116 ? -6.605 2.383 1.283 1.00 96.44 116 LYS A CA 1
ATOM 904 C C . LYS A 1 116 ? -5.896 2.856 2.553 1.00 96.44 116 LYS A C 1
ATOM 906 O O . LYS A 1 116 ? -6.363 2.573 3.652 1.00 96.44 116 LYS A O 1
ATOM 911 N N . LEU A 1 117 ? -4.789 3.594 2.430 1.00 95.69 117 LEU A N 1
ATOM 912 C CA . LEU A 1 117 ? -4.062 4.129 3.586 1.00 95.69 117 LEU A CA 1
ATOM 913 C C . LEU A 1 117 ? -4.908 5.131 4.385 1.00 95.69 117 LEU A C 1
ATOM 915 O O . LEU A 1 117 ? -4.923 5.074 5.617 1.00 95.69 117 LEU A O 1
ATOM 919 N N . ALA A 1 118 ? -5.616 6.026 3.696 1.00 94.88 118 ALA A N 1
ATOM 920 C CA . ALA A 1 118 ? -6.507 6.997 4.319 1.00 94.88 118 ALA A CA 1
ATOM 921 C C . ALA A 1 118 ? -7.643 6.296 5.075 1.00 94.88 118 ALA A C 1
ATOM 923 O O . ALA A 1 118 ? -7.858 6.591 6.249 1.00 94.88 118 ALA A O 1
ATOM 924 N N . ALA A 1 119 ? -8.290 5.308 4.451 1.00 95.38 119 ALA A N 1
ATOM 925 C CA . ALA A 1 119 ? -9.350 4.513 5.063 1.00 95.38 119 ALA A CA 1
ATOM 926 C C . ALA A 1 119 ? -8.856 3.739 6.296 1.00 95.38 119 ALA A C 1
ATOM 928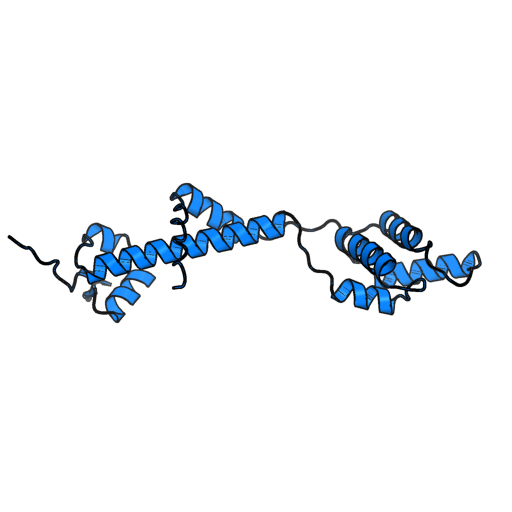 O O . ALA A 1 119 ? -9.483 3.809 7.351 1.00 95.38 119 ALA A O 1
ATOM 929 N N . SER A 1 120 ? -7.694 3.079 6.210 1.00 95.94 120 SER A N 1
ATOM 930 C CA . SER A 1 120 ? -7.064 2.382 7.344 1.00 95.94 120 SER A CA 1
ATOM 931 C C . SER A 1 120 ? -6.729 3.323 8.500 1.00 95.94 120 SER A C 1
ATOM 933 O O . SER A 1 120 ? -6.894 2.978 9.668 1.00 95.94 120 SER A O 1
ATOM 935 N N . THR A 1 121 ? -6.237 4.522 8.186 1.00 95.94 121 THR A N 1
ATOM 936 C CA . THR A 1 121 ? -5.888 5.523 9.201 1.00 95.94 121 THR A CA 1
ATOM 937 C C . THR A 1 121 ? -7.142 6.064 9.879 1.00 95.94 121 THR A C 1
ATOM 939 O O . THR A 1 121 ? -7.183 6.158 11.106 1.00 95.94 121 THR A O 1
ATOM 942 N N . ALA A 1 122 ? -8.167 6.393 9.092 1.00 94.50 122 ALA A N 1
ATOM 943 C CA . ALA A 1 122 ? -9.427 6.929 9.583 1.00 94.50 122 ALA A CA 1
ATOM 944 C C . ALA A 1 122 ? -10.168 5.911 10.463 1.00 94.50 122 ALA A C 1
ATOM 946 O O . ALA A 1 122 ? -10.543 6.244 11.586 1.00 94.50 122 ALA A O 1
ATOM 947 N N . SER A 1 123 ? -10.293 4.658 10.012 1.00 96.25 123 SER A N 1
ATOM 948 C CA . SER A 1 123 ? -10.978 3.604 10.769 1.00 96.25 123 SER A CA 1
ATOM 949 C C . SER A 1 123 ? -10.266 3.279 12.080 1.00 96.25 123 SER A C 1
ATOM 951 O O . SER A 1 123 ? -10.909 3.242 13.128 1.00 96.25 123 SER A O 1
ATOM 953 N N . ARG A 1 124 ? -8.934 3.133 12.065 1.00 95.31 124 ARG A N 1
ATOM 954 C CA . ARG A 1 124 ? -8.148 2.881 13.282 1.00 95.31 124 ARG A CA 1
ATOM 955 C C . ARG A 1 124 ? -8.279 4.022 14.285 1.00 95.31 124 ARG A C 1
ATOM 957 O O . ARG A 1 124 ? -8.418 3.773 15.479 1.00 95.31 124 ARG A O 1
ATOM 964 N N . ARG A 1 125 ? -8.212 5.268 13.810 1.00 95.25 125 ARG A N 1
ATOM 965 C CA . ARG A 1 125 ? -8.352 6.449 14.666 1.00 95.25 125 ARG A CA 1
ATOM 966 C C . ARG A 1 125 ? -9.730 6.498 15.312 1.00 95.25 125 ARG A C 1
ATOM 968 O O . ARG A 1 125 ? -9.810 6.710 16.515 1.00 95.25 125 ARG A O 1
ATOM 975 N N . GLU A 1 126 ? -10.784 6.293 14.531 1.00 96.06 126 GLU A N 1
ATOM 976 C CA . GLU A 1 126 ? -12.154 6.303 15.039 1.00 96.06 126 GLU A CA 1
ATOM 977 C C . GLU A 1 126 ? -12.377 5.177 16.055 1.00 96.06 126 GLU A C 1
ATOM 979 O O . GLU A 1 126 ? -12.887 5.429 17.142 1.00 96.06 126 GLU A O 1
ATOM 984 N N . GLN A 1 127 ? -11.940 3.951 15.754 1.00 94.75 127 GLN A N 1
ATOM 985 C CA . GLN A 1 127 ? -12.050 2.820 16.681 1.00 94.75 127 GLN A CA 1
ATOM 986 C C . GLN A 1 127 ? -11.319 3.084 17.999 1.00 94.75 127 GLN A C 1
ATOM 988 O O . GLN A 1 127 ? -11.872 2.816 19.064 1.00 94.75 127 GLN A O 1
ATOM 993 N N . GLN A 1 128 ? -10.109 3.647 17.932 1.00 94.94 128 GLN A N 1
ATOM 994 C CA . GLN A 1 128 ? -9.359 4.035 19.123 1.00 94.94 128 GLN A CA 1
ATOM 995 C C . GLN A 1 128 ? -10.097 5.112 19.919 1.00 94.94 128 GLN A C 1
ATOM 997 O O . GLN A 1 128 ? -10.220 4.989 21.130 1.00 94.94 128 GLN A O 1
ATOM 1002 N N . ALA A 1 129 ? -10.640 6.127 19.250 1.00 95.25 129 ALA A N 1
ATOM 1003 C CA . ALA A 1 129 ? -11.355 7.202 19.919 1.00 95.25 129 A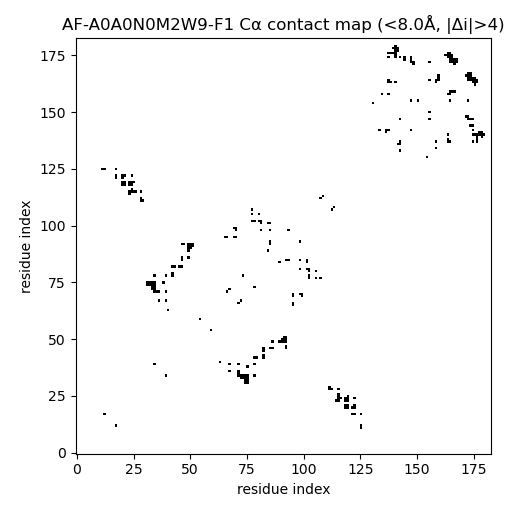LA A CA 1
ATOM 1004 C C . ALA A 1 129 ? -12.645 6.695 20.591 1.00 95.25 129 ALA A C 1
ATOM 1006 O O . ALA A 1 129 ? -12.901 7.023 21.743 1.00 95.25 129 ALA A O 1
ATOM 1007 N N . ARG A 1 130 ? -13.419 5.815 19.935 1.00 95.00 130 ARG A N 1
ATOM 1008 C CA . ARG A 1 130 ? -14.591 5.152 20.547 1.00 95.00 130 ARG A CA 1
ATOM 1009 C C . ARG A 1 130 ? -14.207 4.297 21.752 1.00 95.00 130 ARG A C 1
ATOM 1011 O O . ARG A 1 130 ? -14.932 4.289 22.745 1.00 95.00 130 ARG A O 1
ATOM 1018 N N . PHE A 1 131 ? -13.086 3.585 21.661 1.00 95.50 131 PHE A N 1
ATOM 1019 C CA . PHE A 1 131 ? -12.549 2.818 22.778 1.00 95.50 131 PHE A CA 1
ATOM 1020 C C . PHE A 1 131 ? -12.167 3.736 23.944 1.00 95.50 131 PHE A C 1
ATOM 1022 O O . PHE A 1 131 ? -12.571 3.482 25.077 1.00 95.50 131 PHE A O 1
ATOM 1029 N N . ASP A 1 132 ? -11.433 4.816 23.678 1.00 95.62 132 ASP A N 1
ATOM 1030 C CA . ASP A 1 132 ? -11.002 5.769 24.700 1.00 95.62 132 ASP A CA 1
ATOM 1031 C C . ASP A 1 132 ? -12.216 6.418 25.383 1.00 95.62 132 ASP A C 1
ATOM 1033 O O . ASP A 1 132 ? -12.287 6.432 26.613 1.00 95.62 132 ASP A O 1
ATOM 1037 N N . ASP A 1 133 ? -13.224 6.838 24.612 1.00 94.69 133 ASP A N 1
ATOM 1038 C CA . ASP A 1 133 ? -14.486 7.381 25.130 1.00 94.69 133 ASP A CA 1
ATOM 1039 C C . ASP A 1 133 ? -15.229 6.362 26.010 1.00 94.69 133 ASP A C 1
ATOM 1041 O O . ASP A 1 133 ? -15.775 6.706 27.063 1.00 94.69 133 ASP A O 1
ATOM 1045 N N . ALA A 1 134 ? -15.258 5.088 25.604 1.00 94.44 134 ALA A N 1
ATOM 1046 C CA . ALA A 1 134 ? -15.838 4.016 26.407 1.00 94.44 134 ALA A CA 1
ATOM 1047 C C . ALA A 1 134 ? -15.066 3.819 27.721 1.00 94.44 134 ALA A C 1
ATOM 1049 O O . ALA A 1 134 ? -15.681 3.733 28.782 1.00 94.44 134 ALA A O 1
ATOM 1050 N N . MET A 1 135 ? -13.731 3.811 27.686 1.00 95.06 135 MET A N 1
ATOM 1051 C CA . MET A 1 135 ? -12.900 3.664 28.886 1.00 95.06 135 MET A CA 1
ATOM 1052 C C . MET A 1 135 ? -13.037 4.850 29.846 1.00 95.06 135 MET A C 1
ATOM 1054 O O . MET A 1 135 ? -13.050 4.643 31.058 1.00 95.06 135 MET A O 1
ATOM 1058 N N . VAL A 1 136 ? -13.171 6.077 29.333 1.00 94.81 136 VAL A N 1
ATOM 1059 C CA . VAL A 1 136 ? -13.435 7.274 30.149 1.00 94.81 136 VAL A CA 1
ATOM 1060 C C . VAL A 1 136 ? -14.789 7.164 30.851 1.00 94.81 136 VAL A C 1
ATOM 1062 O O . VAL A 1 136 ? -14.888 7.436 32.045 1.00 94.81 136 VAL A O 1
ATOM 1065 N N . ARG A 1 137 ? -15.834 6.710 30.152 1.00 92.44 137 ARG A N 1
ATOM 1066 C CA . ARG A 1 137 ? -17.161 6.515 30.763 1.00 92.44 137 ARG A CA 1
ATOM 1067 C C . ARG A 1 137 ? -17.182 5.379 31.783 1.00 92.44 137 ARG A C 1
ATOM 1069 O O . ARG A 1 137 ? -17.810 5.510 32.832 1.00 92.44 137 ARG A O 1
ATOM 1076 N N . LEU A 1 138 ? -16.468 4.287 31.513 1.00 93.69 138 LEU A N 1
ATOM 1077 C CA . LEU A 1 138 ? -16.305 3.183 32.459 1.00 93.69 138 LEU A CA 1
ATOM 1078 C C . LEU A 1 138 ? -15.572 3.622 33.731 1.00 93.69 138 LEU A C 1
ATOM 1080 O O . LEU A 1 138 ? -16.011 3.290 34.829 1.00 93.69 138 LEU A O 1
ATOM 1084 N N . SER A 1 139 ? -14.485 4.387 33.601 1.00 92.62 139 SER A N 1
ATOM 1085 C CA . SER A 1 139 ? -13.722 4.864 34.759 1.00 92.62 139 SER A CA 1
ATOM 1086 C C . SER A 1 139 ? -14.493 5.895 35.587 1.00 92.62 139 SER A C 1
ATOM 1088 O O . SER A 1 139 ? -14.363 5.911 36.808 1.00 92.62 139 SER A O 1
ATOM 1090 N N . ALA A 1 140 ? -15.342 6.701 34.943 1.00 91.62 140 ALA A N 1
ATOM 1091 C CA . ALA A 1 140 ? -16.259 7.625 35.606 1.00 91.62 140 ALA A CA 1
ATOM 1092 C C . ALA A 1 140 ? -17.502 6.937 36.210 1.00 91.62 140 ALA A C 1
ATOM 1094 O O . ALA A 1 140 ? -18.258 7.576 36.941 1.00 91.62 140 ALA A O 1
ATOM 1095 N N . GLY A 1 141 ? -17.740 5.656 35.903 1.00 91.00 141 GLY A N 1
ATOM 1096 C CA . GLY A 1 141 ? -18.935 4.927 36.335 1.00 91.00 141 GLY A CA 1
ATOM 1097 C C . GLY A 1 141 ? -20.236 5.441 35.704 1.00 91.00 141 GLY A C 1
ATOM 1098 O O . GLY A 1 141 ? -21.298 5.294 36.305 1.00 91.00 141 GLY A O 1
ATOM 1099 N N . THR A 1 142 ? -20.161 6.073 34.527 1.00 93.06 142 THR A N 1
ATOM 1100 C CA . THR A 1 142 ? -21.311 6.667 33.816 1.00 93.06 142 THR A CA 1
ATOM 1101 C C . THR A 1 142 ? -21.818 5.816 32.653 1.00 93.06 142 THR A C 1
ATOM 1103 O O . THR A 1 142 ? -22.861 6.129 32.085 1.00 93.06 142 THR A O 1
ATOM 1106 N N . ALA A 1 143 ? -21.107 4.744 32.296 1.00 92.12 143 ALA A N 1
ATOM 1107 C CA . ALA A 1 143 ? -21.569 3.783 31.300 1.00 92.12 143 ALA A CA 1
ATOM 1108 C C . ALA A 1 143 ? -22.744 2.955 31.844 1.00 92.12 143 ALA A C 1
ATOM 1110 O O . ALA A 1 143 ? -22.678 2.400 32.944 1.00 92.12 143 ALA A O 1
ATOM 1111 N N . THR A 1 144 ? -23.811 2.847 31.060 1.00 92.88 144 THR A N 1
ATOM 1112 C CA . THR A 1 144 ? -24.982 2.029 31.391 1.00 92.88 144 THR A CA 1
ATOM 1113 C C . THR A 1 144 ? -24.712 0.541 31.158 1.00 92.88 144 THR A C 1
ATOM 1115 O O . THR A 1 144 ? -23.827 0.166 30.388 1.00 92.88 144 THR A O 1
ATOM 1118 N N . GLN A 1 145 ? -25.507 -0.331 31.784 1.00 92.44 145 GLN A N 1
ATOM 1119 C CA . GLN A 1 145 ? -25.365 -1.779 31.601 1.00 92.44 145 GLN A CA 1
ATOM 1120 C C . GLN A 1 145 ? -25.573 -2.204 30.137 1.00 92.44 145 GLN A C 1
ATOM 1122 O O . GLN A 1 145 ? -24.781 -2.974 29.612 1.00 92.44 145 GLN A O 1
ATOM 1127 N N . ALA A 1 146 ? -26.559 -1.621 29.445 1.00 93.31 146 ALA A N 1
ATOM 1128 C CA . ALA A 1 146 ? -26.798 -1.898 28.028 1.00 93.31 146 ALA A CA 1
ATOM 1129 C C . ALA A 1 146 ? -25.598 -1.514 27.141 1.00 93.31 146 ALA A C 1
ATOM 1131 O O . ALA A 1 146 ? -25.273 -2.225 26.192 1.00 93.31 146 ALA A O 1
ATOM 1132 N N . GLU A 1 147 ? -24.908 -0.415 27.462 1.00 92.44 147 GLU A N 1
ATOM 1133 C CA . GLU A 1 147 ? -23.678 -0.034 26.763 1.00 92.44 147 GLU A CA 1
ATOM 1134 C C . GLU A 1 147 ? -22.544 -1.020 27.043 1.00 92.44 147 GLU A C 1
ATOM 1136 O O . GLU A 1 147 ? -21.853 -1.408 26.10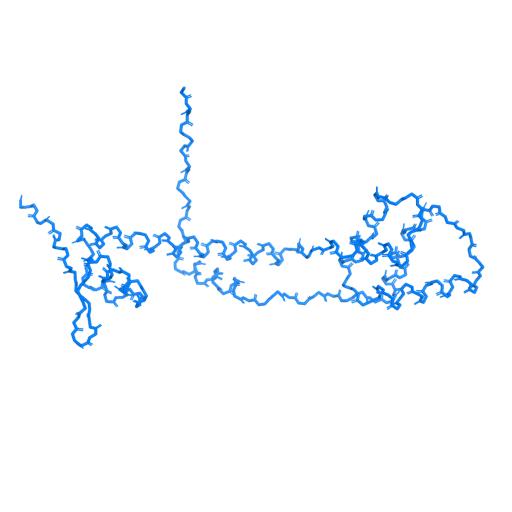8 1.00 92.44 147 GLU A O 1
ATOM 1141 N N . ILE A 1 148 ? -22.369 -1.456 28.297 1.00 93.31 148 ILE A N 1
ATOM 1142 C CA . ILE A 1 148 ? -21.375 -2.477 28.674 1.00 93.31 148 ILE A CA 1
ATOM 1143 C C . ILE A 1 148 ? -21.645 -3.786 27.931 1.00 93.31 148 ILE A C 1
ATOM 1145 O O . ILE A 1 148 ? -20.713 -4.396 27.408 1.00 93.31 148 ILE A O 1
ATOM 1149 N N . ASP A 1 149 ? -22.904 -4.202 27.834 1.00 93.56 149 ASP A N 1
ATOM 1150 C CA . ASP A 1 149 ? -23.297 -5.437 27.161 1.00 93.56 149 ASP A CA 1
ATOM 1151 C C . ASP A 1 149 ? -23.061 -5.366 25.647 1.00 93.56 149 ASP A C 1
ATOM 1153 O O . ASP A 1 149 ? -22.609 -6.350 25.057 1.00 93.56 149 ASP A O 1
ATOM 1157 N N . ALA A 1 150 ? -23.271 -4.198 25.035 1.00 93.31 150 ALA A N 1
ATOM 1158 C CA . ALA A 1 150 ? -23.046 -3.962 23.609 1.00 93.31 150 ALA A CA 1
ATOM 1159 C C . ALA A 1 150 ? -21.565 -3.765 23.221 1.00 93.31 150 ALA A C 1
ATOM 1161 O O . ALA A 1 150 ? -21.240 -3.786 22.031 1.00 93.31 150 ALA A O 1
ATOM 1162 N N . MET A 1 151 ? -20.652 -3.560 24.180 1.00 93.94 151 MET A N 1
ATOM 1163 C CA . MET A 1 151 ? -19.226 -3.385 23.877 1.00 93.94 151 MET A CA 1
ATOM 1164 C C . MET A 1 151 ? -18.610 -4.647 23.249 1.00 93.94 151 MET A C 1
ATOM 1166 O O . MET A 1 151 ? -18.991 -5.762 23.602 1.00 93.94 151 MET A O 1
ATOM 1170 N N . PRO A 1 152 ? -17.582 -4.506 22.396 1.00 94.19 152 PRO A N 1
ATOM 1171 C CA . PRO A 1 152 ? -16.767 -5.639 21.966 1.00 94.19 152 PRO A CA 1
ATOM 1172 C C . PRO A 1 152 ? -16.105 -6.356 23.153 1.00 94.19 152 PRO A C 1
ATOM 1174 O O . PRO A 1 152 ? -15.597 -5.705 24.068 1.00 94.19 152 PRO A O 1
ATOM 1177 N N . ASP A 1 153 ? -16.012 -7.688 23.106 1.00 93.88 153 ASP A N 1
ATOM 1178 C CA . ASP A 1 153 ? -15.443 -8.501 24.199 1.00 93.88 153 ASP A CA 1
ATOM 1179 C C . ASP A 1 153 ? -14.015 -8.091 24.578 1.00 93.88 153 ASP A C 1
ATOM 1181 O O . ASP A 1 15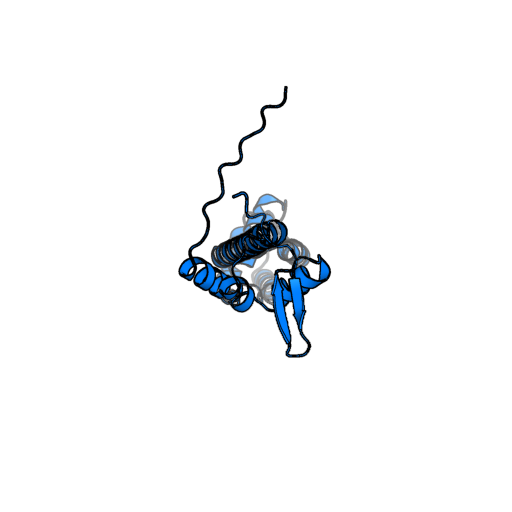3 ? -13.653 -8.054 25.755 1.00 93.88 153 ASP A O 1
ATOM 1185 N N . GLN A 1 154 ? -13.209 -7.701 23.585 1.00 93.75 154 GLN A N 1
ATOM 1186 C CA . GLN A 1 154 ? -11.858 -7.190 23.823 1.00 93.75 154 GLN A CA 1
ATOM 1187 C C . GLN A 1 154 ? -11.871 -5.933 24.702 1.00 93.75 154 GLN A C 1
ATOM 1189 O O . GLN A 1 154 ? -11.012 -5.773 25.566 1.00 93.75 154 GLN A O 1
ATOM 1194 N N . TRP A 1 155 ? -12.853 -5.047 24.524 1.00 96.00 155 TRP A N 1
ATOM 1195 C CA . TRP A 1 155 ? -12.970 -3.828 25.323 1.00 96.00 155 TRP A CA 1
ATOM 1196 C C . TRP A 1 155 ? -13.422 -4.150 26.748 1.00 96.00 155 TRP A C 1
ATOM 1198 O O . TRP A 1 155 ? -12.879 -3.576 27.693 1.00 96.00 155 TRP A O 1
ATOM 1208 N N . LYS A 1 156 ? -14.342 -5.112 26.918 1.00 94.62 156 LYS A N 1
ATOM 1209 C CA . LYS A 1 156 ? -14.779 -5.587 28.243 1.00 94.62 156 LYS A CA 1
ATOM 1210 C C . LYS A 1 156 ? -13.622 -6.203 29.028 1.00 94.62 156 LYS A C 1
ATOM 1212 O O . LYS A 1 156 ? -13.413 -5.849 30.185 1.00 94.62 156 LYS A O 1
ATOM 1217 N N . SER A 1 157 ? -12.808 -7.035 28.377 1.00 94.81 157 SER A N 1
ATOM 1218 C CA . SER A 1 157 ? -11.603 -7.627 28.973 1.00 94.81 157 SER A CA 1
ATOM 1219 C C . SER A 1 157 ? -10.578 -6.569 29.410 1.00 94.81 157 SER A C 1
ATOM 1221 O O . SER A 1 157 ? -9.982 -6.679 30.487 1.00 94.81 157 SER A O 1
ATOM 1223 N N . VAL A 1 158 ? -10.406 -5.486 28.642 1.00 94.50 158 VAL A N 1
ATOM 1224 C CA . VAL A 1 158 ? -9.565 -4.356 29.076 1.00 94.50 158 VAL A CA 1
ATOM 1225 C C . VAL A 1 158 ? -10.189 -3.620 30.265 1.00 94.50 158 VAL A C 1
ATOM 1227 O O . VAL A 1 158 ? -9.473 -3.288 31.211 1.00 94.50 158 VAL A O 1
ATOM 1230 N N . GLY A 1 159 ? -11.505 -3.399 30.258 1.00 92.94 159 GLY A N 1
ATOM 1231 C CA . GLY A 1 159 ? -12.233 -2.816 31.387 1.00 92.94 159 GLY A CA 1
ATOM 1232 C C . GLY A 1 159 ? -12.094 -3.640 32.673 1.00 92.94 159 GLY A C 1
ATOM 1233 O O . GLY A 1 159 ? -11.871 -3.074 33.740 1.00 92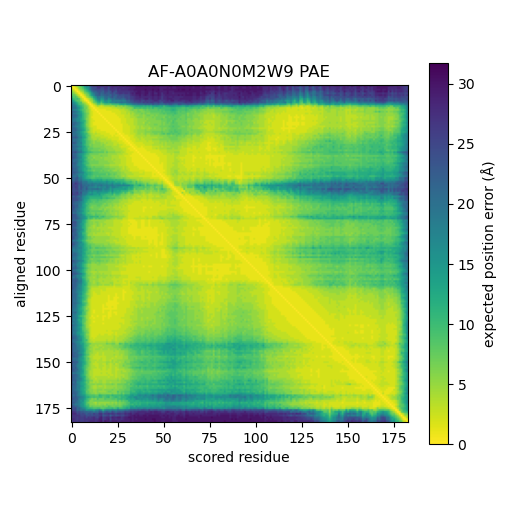.94 159 GLY A O 1
ATOM 1234 N N . GLU A 1 160 ? -12.149 -4.967 32.577 1.00 94.44 160 GLU A N 1
ATOM 1235 C CA . GLU A 1 160 ? -11.889 -5.911 33.674 1.00 94.44 160 GLU A CA 1
ATOM 1236 C C . GLU A 1 160 ? -10.453 -5.800 34.188 1.00 94.44 160 GLU A C 1
ATOM 1238 O O . GLU A 1 160 ? -10.231 -5.589 35.380 1.00 94.44 160 GLU A O 1
ATOM 1243 N N . THR A 1 161 ? -9.474 -5.844 33.280 1.00 95.19 161 THR A N 1
ATOM 1244 C CA . THR A 1 161 ? -8.045 -5.722 33.616 1.00 95.19 161 THR A CA 1
ATOM 1245 C C . THR A 1 161 ? -7.745 -4.403 34.330 1.00 95.19 161 THR A C 1
ATOM 1247 O O . THR A 1 161 ? -6.971 -4.359 35.284 1.00 95.19 161 THR A O 1
ATOM 1250 N N . ARG A 1 162 ? -8.392 -3.313 33.904 1.00 92.69 162 ARG A N 1
ATOM 1251 C CA . ARG A 1 162 ? -8.279 -1.985 34.526 1.00 92.69 162 ARG A CA 1
ATOM 1252 C C . ARG A 1 162 ? -9.172 -1.806 35.758 1.00 92.69 162 ARG A C 1
ATOM 1254 O O . ARG A 1 162 ? -9.205 -0.718 36.321 1.00 92.69 162 ARG A O 1
ATOM 1261 N N . SER A 1 163 ? -9.863 -2.857 36.203 1.00 92.38 163 SER A N 1
ATOM 1262 C CA . SER A 1 163 ? -10.783 -2.849 37.348 1.00 92.38 163 SER A CA 1
ATOM 1263 C C . SER A 1 163 ? -11.975 -1.889 37.221 1.00 92.38 163 SER A C 1
ATOM 1265 O O . SER A 1 163 ? -12.570 -1.519 38.231 1.00 92.38 163 SER A O 1
ATOM 1267 N N . TYR A 1 164 ? -12.370 -1.512 36.005 1.00 92.44 164 TYR A N 1
ATOM 1268 C CA . TYR A 1 164 ? -13.607 -0.762 35.763 1.00 92.44 164 TYR A CA 1
ATOM 1269 C C . TYR A 1 164 ? -14.834 -1.673 35.684 1.00 92.44 164 TYR A C 1
ATOM 1271 O O . TYR A 1 164 ? -15.934 -1.261 36.054 1.00 92.44 164 TYR A O 1
ATOM 1279 N N . LEU A 1 165 ? -14.644 -2.916 35.239 1.00 94.38 165 LEU A N 1
ATOM 1280 C CA . LEU A 1 165 ? -15.688 -3.931 35.137 1.00 94.38 165 LEU A CA 1
ATOM 1281 C C . LEU A 1 165 ? -15.400 -5.112 36.066 1.00 94.38 165 LEU A C 1
ATOM 1283 O O . LEU A 1 165 ? -14.247 -5.405 36.386 1.00 94.38 165 LEU A O 1
ATOM 1287 N N . TRP A 1 166 ? -16.462 -5.796 36.479 1.00 93.94 166 TRP A N 1
ATOM 1288 C CA . TRP A 1 166 ? -16.404 -7.109 37.108 1.00 93.94 166 TRP A CA 1
ATOM 1289 C C . TRP A 1 166 ? -16.956 -8.151 36.143 1.00 93.94 166 TRP A C 1
ATOM 1291 O O . TRP A 1 166 ? -18.016 -7.925 35.558 1.00 93.94 166 TRP A O 1
ATOM 1301 N N . ARG A 1 167 ? -16.230 -9.256 35.972 1.00 94.56 167 ARG A N 1
ATOM 1302 C CA . ARG A 1 167 ? -16.661 -10.403 35.177 1.00 94.56 167 ARG A CA 1
ATOM 1303 C C . ARG A 1 167 ? -17.337 -11.422 36.089 1.00 94.56 167 ARG A C 1
ATOM 1305 O O . ARG A 1 167 ? -16.752 -11.820 37.094 1.00 94.56 167 ARG A O 1
ATOM 1312 N N . HIS A 1 168 ? -18.538 -11.842 35.719 1.00 92.94 168 HIS A N 1
ATOM 1313 C CA . HIS A 1 168 ? -19.303 -12.881 36.405 1.00 92.94 168 HIS A CA 1
ATOM 1314 C C . HIS A 1 168 ? -18.951 -14.271 35.865 1.00 92.94 168 HIS A C 1
ATOM 1316 O O . HIS A 1 168 ? -18.387 -14.414 34.777 1.00 92.94 168 HIS A O 1
ATOM 1322 N N . GLU A 1 169 ? -19.303 -15.314 36.618 1.00 90.25 169 GLU A N 1
ATOM 1323 C CA . GLU A 1 169 ? -19.062 -16.712 36.224 1.00 90.25 169 GLU A CA 1
ATOM 1324 C C . GLU A 1 169 ? -19.811 -17.110 34.943 1.00 90.25 169 GLU A C 1
ATOM 1326 O O . GLU A 1 169 ? -19.320 -17.931 34.170 1.00 90.25 169 GLU A O 1
ATOM 1331 N N . ASP A 1 170 ? -20.958 -16.483 34.676 1.00 89.56 170 ASP A N 1
ATOM 1332 C CA . ASP A 1 170 ? -21.748 -16.670 33.454 1.00 89.56 170 ASP A CA 1
ATOM 1333 C C . ASP A 1 170 ? -21.162 -15.942 32.224 1.00 89.56 170 ASP A C 1
ATOM 1335 O O . ASP A 1 170 ? -21.691 -16.052 31.119 1.00 89.56 170 ASP A O 1
ATOM 1339 N N . GLY A 1 171 ? -20.050 -15.219 32.400 1.00 86.75 171 GLY A N 1
ATOM 1340 C CA . GLY A 1 171 ? -19.380 -14.454 31.352 1.00 86.75 171 GLY A CA 1
ATOM 1341 C C . GLY A 1 171 ? -19.939 -13.048 31.132 1.00 86.75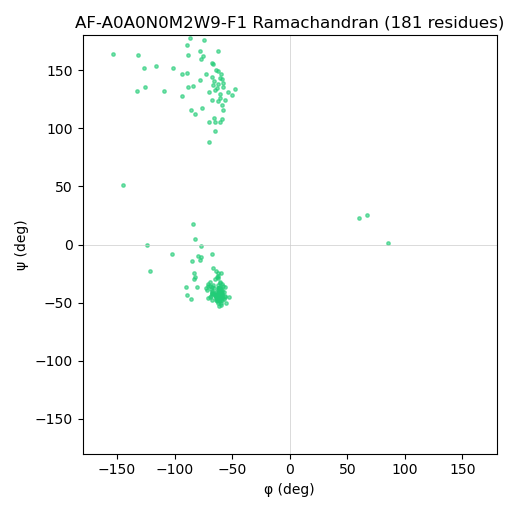 171 GLY A C 1
ATOM 1342 O O . GLY A 1 171 ? -19.420 -12.332 30.273 1.00 86.75 171 GLY A O 1
ATOM 1343 N N . THR A 1 172 ? -20.947 -12.624 31.895 1.00 91.69 172 THR A N 1
ATOM 1344 C CA . THR A 1 172 ? -21.458 -11.250 31.847 1.00 91.69 172 THR A CA 1
ATOM 1345 C C . THR A 1 172 ? -20.518 -10.277 32.560 1.00 91.69 172 THR A C 1
ATOM 1347 O O . THR A 1 172 ? -19.647 -10.664 33.344 1.00 91.69 172 THR A O 1
ATOM 1350 N N . TYR A 1 173 ? -20.673 -8.985 32.268 1.00 93.88 173 TYR A N 1
ATOM 1351 C CA . TYR A 1 173 ? -19.846 -7.921 32.831 1.00 93.88 173 TYR A CA 1
ATOM 1352 C C . TYR A 1 173 ? -20.718 -6.859 33.487 1.00 93.88 173 TYR A C 1
ATOM 1354 O O . TYR A 1 173 ? -21.672 -6.402 32.876 1.00 93.88 173 TYR A O 1
ATOM 1362 N N . THR A 1 174 ? -20.365 -6.395 34.685 1.00 93.12 174 THR A N 1
ATOM 1363 C CA . THR A 1 174 ? -21.053 -5.267 35.347 1.00 93.12 174 THR A CA 1
ATOM 1364 C C . THR A 1 174 ? -20.075 -4.179 35.766 1.00 93.12 174 THR A C 1
ATOM 1366 O O . THR A 1 174 ? -18.919 -4.471 36.081 1.00 93.12 174 THR A O 1
ATOM 1369 N N . ALA A 1 175 ? -20.532 -2.926 35.826 1.00 91.31 175 ALA A N 1
ATOM 1370 C CA . ALA A 1 175 ? -19.717 -1.808 36.299 1.00 91.31 175 ALA A CA 1
ATOM 1371 C C . ALA A 1 175 ? -19.253 -2.014 37.751 1.00 91.31 175 ALA A C 1
ATOM 1373 O O . ALA A 1 175 ? -20.056 -2.282 38.647 1.00 91.31 175 ALA A O 1
ATOM 1374 N N . ARG A 1 176 ? -17.947 -1.860 37.991 1.00 86.75 176 ARG A N 1
ATOM 1375 C CA . ARG A 1 176 ? -17.346 -1.926 39.332 1.00 86.75 176 ARG A CA 1
ATOM 1376 C C . ARG A 1 176 ? -17.312 -0.558 40.006 1.00 86.75 176 ARG A C 1
ATOM 1378 O O . ARG A 1 176 ? -17.509 -0.457 41.215 1.00 86.75 176 ARG A O 1
ATOM 1385 N N . VAL A 1 177 ? -17.075 0.489 39.220 1.00 77.38 177 VAL A N 1
ATOM 1386 C CA . VAL A 1 177 ? -17.150 1.877 39.677 1.00 77.38 177 VAL A CA 1
ATOM 1387 C C . VAL A 1 177 ? -18.617 2.295 39.646 1.00 77.38 177 VAL A C 1
ATOM 1389 O O . VAL A 1 177 ? -19.213 2.399 38.578 1.00 77.38 177 VAL A O 1
ATOM 1392 N N . ARG A 1 178 ? -19.220 2.518 40.818 1.00 63.69 178 ARG A N 1
ATOM 1393 C CA . ARG A 1 178 ? -20.538 3.157 40.890 1.00 63.69 178 ARG A CA 1
ATOM 1394 C C . ARG A 1 178 ? -20.341 4.648 40.652 1.00 63.69 178 ARG A C 1
ATOM 1396 O O . ARG A 1 178 ? -19.651 5.289 41.443 1.00 63.69 178 ARG A O 1
ATOM 1403 N N . GLY A 1 179 ? -20.923 5.178 39.575 1.00 56.88 179 GLY A N 1
ATOM 1404 C CA . GLY A 1 179 ? -20.990 6.619 39.351 1.00 56.88 179 GLY A CA 1
ATOM 1405 C C . GLY A 1 179 ? -21.520 7.298 40.610 1.00 56.88 179 GLY A C 1
ATOM 1406 O O . GLY A 1 179 ? -22.512 6.850 41.193 1.00 56.88 179 GLY A O 1
ATOM 1407 N N . GLY A 1 180 ? -20.809 8.320 41.084 1.00 48.97 180 GLY A N 1
ATOM 1408 C CA . GLY A 1 180 ? -21.219 9.072 42.259 1.00 48.97 180 GLY A CA 1
ATOM 1409 C C . GLY A 1 180 ? -22.597 9.676 42.017 1.00 48.97 180 GLY A C 1
ATOM 1410 O O . GLY A 1 180 ? -22.731 10.620 41.244 1.00 48.97 180 GLY A O 1
ATOM 1411 N N . VAL A 1 181 ? -23.618 9.133 42.677 1.00 43.16 181 VAL A N 1
ATOM 1412 C CA . VAL A 1 181 ? -24.897 9.815 42.863 1.00 43.16 181 VAL A CA 1
ATOM 1413 C C . VAL A 1 181 ? -24.618 10.959 43.833 1.00 43.16 181 VAL A C 1
ATOM 1415 O O . VAL A 1 181 ? -24.675 10.783 45.048 1.00 43.16 181 VAL A O 1
ATOM 1418 N N . THR A 1 182 ? -24.231 12.122 43.315 1.00 38.28 182 THR A N 1
ATOM 1419 C CA . THR A 1 182 ? -24.453 13.371 44.045 1.00 38.28 182 THR A CA 1
ATOM 1420 C C . THR A 1 182 ? -25.954 13.619 44.031 1.00 38.28 182 THR A C 1
ATOM 1422 O O . THR A 1 182 ? -26.518 13.917 42.977 1.00 38.28 182 THR A O 1
ATOM 1425 N N . ALA A 1 183 ? -26.571 13.374 45.187 1.00 35.28 183 ALA A N 1
ATOM 1426 C CA . ALA A 1 183 ? -27.909 13.838 45.533 1.00 35.28 183 ALA A CA 1
ATOM 1427 C C . ALA A 1 183 ? -27.976 15.372 45.564 1.00 35.28 183 ALA A C 1
ATOM 1429 O O . ALA A 1 183 ? -26.917 15.998 45.813 1.00 35.28 183 ALA A O 1
#

Nearest PDB structures (foldseek):
  2r6d-assembly1_D  TM=2.529E-01  e=3.474E+00  unclassified

Sequence (183 aa):
MRQSQEVAPVARLSDDELATAVVVAAAPLPALDMADNVFLAQILRMMDVLPRRPDDSVGGKLRHRAYELVIGGYPRQALEFLATETLRSCKFYPSTTECVEILCRWRRNDDAVRAKLAASTASRREQQARFDDAMVRLSAGTATQAEIDAMPDQWKSVGETRSYLWRHEDGTYTARVRGGVTA

Secondary structure (DSSP, 8-state):
-------PPPPPPPHHHHHHHHHHHHSPPPPPPBPPHHHHHHHHHHGGGS--PPP-HHHHHHHHHHHHHHHTTSBHHHHHHHHHHHHHH-SSPPPHHHHHHHHHT----SHHHHHHHHHHHHHHHHHHHHHHHHHHHHHTT---HHHHHHS-HHHHHHHHHTTSEEE-TTS-EEESS------